Protein AF-A0A7J6QH62-F1 (afdb_monomer_lite)

InterPro domains:
  IPR007347 Sporulation stage V, protein S [PF04232] (90-146)
  IPR036882 Alba-like domain superfamily [G3DSA:3.30.110.20] (89-156)

Radius of gyration: 16.51 Å; chains: 1; bounding box: 36×40×52 Å

Organism: Perkinsus olseni (NCBI:txid32597)

Sequence (190 aa):
DTQECGHAMADFLREPGQMVVLQMIGPDACAKAVRAAAYLRQQYKIELDLYFTTAPEGVVAYDKGAAEEIWVGLEVAEGPPPFTALIDFEISSKTFPDKLAWAIASHLFRGESMRLTGIGPRSIIKMVTAVGIAAKWFDDNGRGVVLSRANSISVALPPGKMYEGRETDFSWATQISTRLVPTEQMKQIQ

Secondary structure (DSSP, 8-state):
-HHHHHHHHHTT-SSTT-EEEEEEESHHHHHHHHHHHHHHHHHH---EEEEEE-PPTTPPP---TTSPEEEEEEEE-SSS---SSEEEEEE-TT--HHHHHHHHHHHHHTT-EEEEEEESHHHHHHHHHHHHHHHHHHHHTT-EEEEEEEEEEEEEPPTT-EETTEE-SEEEEEEEEEEEEE-HHHHTT-

pLDDT: mean 81.14, std 10.97, range [46.78, 94.62]

Foldseek 3Di:
DLCVLLVVVCVQAPDAPGKDKDWDWALLSVLSVLSSLQVCCVPVVFWKKKWWDDDPPPDDRDPPPDTDTIMIMIGRDDDDDDAPAEAEEEFDPPDALQVLLVVCLVQQLVQHKYKYKYFDSSRSSSVRSSLNSNQVVCVVVLFFIKIKTKHKDKDADDAPDDDPNDGDRIGIIIMIMIHGDTDPVSVVVD

Structure (mmCIF, N/CA/C/O backbone):
data_AF-A0A7J6QH62-F1
#
_entry.id   AF-A0A7J6QH62-F1
#
loop_
_atom_site.group_PDB
_atom_site.id
_atom_site.type_symbol
_atom_site.label_atom_id
_atom_site.label_alt_id
_atom_site.label_comp_id
_atom_site.label_asym_id
_atom_site.label_entity_id
_atom_site.label_seq_id
_atom_site.pdbx_PDB_ins_code
_atom_site.Cartn_x
_atom_site.Cartn_y
_atom_site.Cartn_z
_atom_site.occupancy
_atom_site.B_iso_or_equiv
_atom_site.auth_seq_id
_atom_site.auth_comp_id
_atom_site.auth_asym_id
_atom_site.auth_atom_id
_atom_site.pdbx_PDB_model_num
ATOM 1 N N . ASP A 1 1 ? 11.045 -15.617 1.235 1.00 79.25 1 ASP A N 1
ATOM 2 C CA . ASP A 1 1 ? 10.753 -15.209 -0.163 1.00 79.25 1 ASP A CA 1
ATOM 3 C C . ASP A 1 1 ? 9.341 -14.581 -0.255 1.00 79.25 1 ASP A C 1
ATOM 5 O O . ASP A 1 1 ? 8.626 -14.638 0.735 1.00 79.25 1 ASP A O 1
ATOM 9 N N . THR A 1 2 ? 8.945 -13.910 -1.351 1.00 82.75 2 THR A N 1
ATOM 10 C CA . THR A 1 2 ? 7.600 -13.295 -1.507 1.00 82.75 2 THR A CA 1
ATOM 11 C C . THR A 1 2 ? 6.498 -14.352 -1.513 1.00 82.75 2 THR A C 1
ATOM 13 O O . THR A 1 2 ? 5.484 -14.166 -0.845 1.00 82.75 2 THR A O 1
ATOM 16 N N . GLN A 1 3 ? 6.692 -15.454 -2.246 1.00 86.25 3 GLN A N 1
ATOM 17 C CA . GLN A 1 3 ? 5.697 -16.529 -2.330 1.00 86.25 3 GLN A CA 1
ATOM 18 C C . GLN A 1 3 ? 5.566 -17.242 -0.990 1.00 86.25 3 GLN A C 1
ATOM 20 O O . GLN A 1 3 ? 4.465 -17.437 -0.496 1.00 86.25 3 GLN A O 1
ATOM 25 N N . GLU A 1 4 ? 6.701 -17.545 -0.363 1.00 86.06 4 GLU A N 1
ATOM 26 C CA . GLU A 1 4 ? 6.761 -18.112 0.985 1.00 86.06 4 GLU A CA 1
ATOM 27 C C . GLU A 1 4 ? 6.038 -17.232 2.019 1.00 86.06 4 GLU A C 1
ATOM 29 O O . GLU A 1 4 ? 5.239 -17.735 2.802 1.00 86.06 4 GLU A O 1
ATOM 34 N N . CYS A 1 5 ? 6.256 -15.911 1.981 1.00 84.69 5 CYS A N 1
ATOM 35 C CA . CYS A 1 5 ? 5.553 -14.962 2.845 1.00 84.69 5 CYS A CA 1
ATOM 36 C C . CYS A 1 5 ? 4.042 -14.958 2.567 1.00 84.69 5 CYS A C 1
ATOM 38 O O . CYS A 1 5 ? 3.254 -14.995 3.506 1.00 84.69 5 CYS A O 1
ATOM 40 N N . GLY A 1 6 ? 3.641 -14.981 1.291 1.00 85.75 6 GLY A N 1
ATOM 41 C CA . GLY A 1 6 ? 2.238 -15.095 0.893 1.00 85.75 6 GLY A CA 1
ATOM 42 C C . GLY A 1 6 ? 1.589 -16.376 1.416 1.00 85.75 6 GLY A C 1
ATOM 43 O O . GLY A 1 6 ? 0.554 -16.306 2.067 1.00 85.75 6 GLY A O 1
ATOM 44 N N . HIS A 1 7 ? 2.212 -17.537 1.205 1.00 88.31 7 HIS A N 1
ATOM 45 C CA . HIS A 1 7 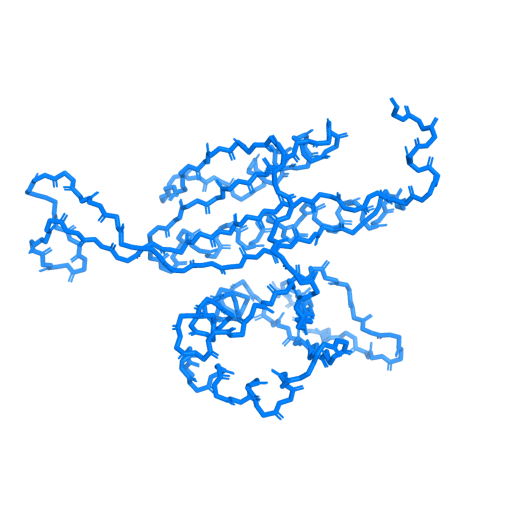? 1.703 -18.816 1.706 1.00 88.31 7 HIS A CA 1
ATOM 46 C C . HIS A 1 7 ? 1.547 -18.819 3.226 1.00 88.31 7 HIS A C 1
ATOM 48 O O . HIS A 1 7 ? 0.498 -19.220 3.719 1.00 88.31 7 HIS A O 1
ATOM 54 N N . ALA A 1 8 ? 2.542 -18.310 3.959 1.00 86.25 8 ALA A N 1
ATOM 55 C CA . ALA A 1 8 ? 2.465 -18.222 5.413 1.00 86.25 8 ALA A CA 1
ATOM 56 C C . ALA A 1 8 ? 1.287 -17.350 5.881 1.00 86.25 8 ALA A C 1
ATOM 58 O O . ALA A 1 8 ? 0.656 -17.662 6.882 1.00 86.25 8 ALA A O 1
ATOM 59 N N . MET A 1 9 ? 0.967 -16.276 5.155 1.00 87.00 9 MET A N 1
ATOM 60 C CA . MET A 1 9 ? -0.160 -15.393 5.473 1.00 87.00 9 MET A CA 1
ATOM 61 C C . MET A 1 9 ? -1.522 -15.996 5.100 1.00 87.00 9 MET A C 1
ATOM 63 O O . MET A 1 9 ? -2.500 -15.763 5.807 1.00 87.00 9 MET A O 1
ATOM 67 N N . ALA A 1 10 ? -1.599 -16.766 4.010 1.00 85.44 10 ALA A N 1
ATOM 68 C CA . ALA A 1 10 ? -2.849 -17.344 3.504 1.00 85.44 10 ALA A CA 1
ATOM 69 C C . ALA A 1 10 ? -3.550 -18.249 4.528 1.00 85.44 10 ALA A C 1
ATOM 71 O O . ALA A 1 10 ? -4.778 -18.328 4.553 1.00 85.44 10 ALA A O 1
ATOM 72 N N . ASP A 1 11 ? -2.783 -18.913 5.392 1.00 83.69 11 ASP A N 1
ATOM 73 C CA . ASP A 1 11 ? -3.342 -19.786 6.424 1.00 83.69 11 ASP A CA 1
ATOM 74 C C . ASP A 1 11 ? -4.122 -19.031 7.504 1.00 83.69 11 ASP A C 1
ATOM 76 O O . ASP A 1 11 ? -5.033 -19.607 8.099 1.00 83.69 11 ASP A O 1
ATOM 80 N N . PHE A 1 12 ? -3.828 -17.745 7.700 1.00 84.31 12 PHE A N 1
ATOM 81 C CA . PHE A 1 12 ? -4.454 -16.898 8.717 1.00 84.31 12 PHE A CA 1
ATOM 82 C C . PHE A 1 12 ? -5.492 -15.913 8.154 1.00 84.31 12 PHE A C 1
ATOM 84 O O . PHE A 1 12 ? -6.218 -15.311 8.936 1.00 84.31 12 PHE A O 1
ATOM 91 N N . LEU A 1 13 ? -5.556 -15.728 6.829 1.00 85.25 13 LEU A N 1
ATOM 92 C CA . LEU A 1 13 ? -6.378 -14.714 6.146 1.00 85.25 13 LEU A CA 1
ATOM 93 C C . LEU A 1 13 ? -7.400 -15.362 5.198 1.00 85.25 13 LEU A C 1
ATOM 95 O O . LEU A 1 13 ? -7.351 -15.175 3.982 1.00 85.25 13 LEU A O 1
ATOM 99 N N . ARG A 1 14 ? -8.306 -16.170 5.750 1.00 78.38 14 ARG A N 1
ATOM 100 C CA . ARG A 1 14 ? -9.328 -16.925 5.004 1.00 78.38 14 ARG A CA 1
ATOM 101 C C . ARG A 1 14 ? -10.703 -16.265 5.019 1.00 78.38 14 ARG A C 1
ATOM 103 O O . ARG A 1 14 ? -11.446 -16.407 4.052 1.00 78.38 14 ARG A O 1
ATOM 110 N N . GLU A 1 15 ? -11.037 -15.564 6.096 1.00 80.12 15 GLU A N 1
ATOM 111 C CA . GLU A 1 15 ? -12.363 -14.987 6.328 1.00 80.12 15 GLU A CA 1
ATOM 112 C C . GLU A 1 15 ? -12.280 -13.474 6.599 1.00 80.12 15 GLU A C 1
ATOM 114 O O . GLU A 1 15 ? -11.287 -13.011 7.167 1.00 80.12 15 GLU A O 1
ATOM 119 N N . PRO A 1 16 ? -13.306 -12.688 6.212 1.00 77.75 16 PRO A N 1
ATOM 120 C CA . PRO A 1 16 ? -13.417 -11.277 6.584 1.00 77.75 16 PRO A CA 1
ATOM 121 C C . PRO A 1 16 ? -13.264 -11.051 8.094 1.00 77.75 16 PRO A C 1
ATOM 123 O O . PRO A 1 16 ? -13.724 -11.862 8.898 1.00 77.75 16 PRO A O 1
ATOM 126 N N . GLY A 1 17 ? -12.596 -9.962 8.476 1.00 72.44 17 GLY A N 1
ATOM 127 C CA . GLY A 1 17 ? -12.280 -9.638 9.873 1.00 72.44 17 GLY A CA 1
ATOM 128 C C . GLY A 1 17 ? -11.078 -10.395 10.452 1.00 72.44 17 GLY A C 1
ATOM 129 O O . GLY A 1 17 ? -10.651 -10.105 11.571 1.00 72.44 17 GLY A O 1
ATOM 130 N N . GLN A 1 18 ? -10.491 -11.345 9.713 1.00 83.06 18 GLN A N 1
ATOM 131 C CA . GLN A 1 18 ? -9.198 -11.918 10.082 1.00 83.06 18 GLN A CA 1
ATOM 132 C C . GLN A 1 18 ? -8.061 -10.963 9.739 1.00 83.06 18 GLN A C 1
ATOM 134 O O . GLN A 1 18 ? -8.042 -10.330 8.680 1.00 83.06 18 GLN A O 1
ATOM 139 N N . MET A 1 19 ? -7.090 -10.915 10.647 1.00 84.00 19 MET A N 1
ATOM 140 C CA . MET A 1 19 ? -6.028 -9.932 10.645 1.00 84.00 19 MET A CA 1
ATOM 141 C C . MET A 1 19 ? -4.679 -10.580 10.955 1.00 84.00 19 MET A C 1
ATOM 143 O O . MET A 1 19 ? -4.539 -11.319 11.928 1.00 84.00 19 MET A O 1
ATOM 147 N N . VAL A 1 20 ? -3.665 -10.245 10.161 1.00 86.25 20 VAL A N 1
ATOM 148 C CA . VAL A 1 20 ? -2.263 -10.578 10.429 1.00 86.25 20 VAL A CA 1
ATOM 149 C C . VAL A 1 20 ? -1.492 -9.282 10.585 1.00 86.25 20 VAL A C 1
ATOM 151 O O . VAL A 1 20 ? -1.509 -8.443 9.689 1.00 86.25 20 VAL A O 1
ATOM 154 N N . VAL A 1 21 ? -0.774 -9.130 11.695 1.00 83.69 21 VAL A N 1
ATOM 155 C CA . VAL A 1 21 ? 0.126 -7.993 11.911 1.00 83.69 21 VAL A CA 1
ATOM 156 C C . VAL A 1 21 ? 1.567 -8.451 11.736 1.00 83.69 21 VAL A C 1
ATOM 158 O O . VAL A 1 21 ? 2.035 -9.350 12.432 1.00 83.69 21 VAL A O 1
ATOM 161 N N . LEU A 1 22 ? 2.271 -7.828 10.794 1.00 83.50 22 LEU A N 1
ATOM 162 C CA . LEU A 1 22 ? 3.669 -8.102 10.501 1.00 83.50 22 LEU A CA 1
ATOM 163 C C . LEU A 1 22 ? 4.549 -6.996 11.085 1.00 83.50 22 LEU A C 1
ATOM 165 O O . LEU A 1 22 ? 4.459 -5.834 10.681 1.00 83.50 22 LEU A O 1
ATOM 169 N N . GLN A 1 23 ? 5.443 -7.385 11.993 1.00 81.19 23 GLN A N 1
ATOM 170 C CA . GLN A 1 23 ? 6.580 -6.567 12.405 1.00 81.19 23 GLN A CA 1
ATOM 171 C C . GLN A 1 23 ? 7.628 -6.587 11.296 1.00 81.19 23 GLN A C 1
ATOM 173 O O . GLN A 1 23 ? 8.157 -7.651 10.960 1.00 81.19 23 GLN A O 1
ATOM 178 N N . MET A 1 24 ? 7.946 -5.433 10.715 1.00 78.62 24 MET A N 1
ATOM 179 C CA . MET A 1 24 ? 8.910 -5.363 9.624 1.00 78.62 24 MET A CA 1
ATOM 180 C C . MET A 1 24 ? 10.056 -4.426 9.959 1.00 78.62 24 MET A C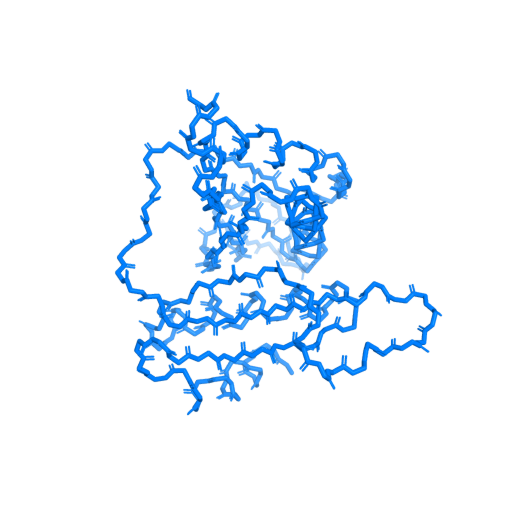 1
ATOM 182 O O . MET A 1 24 ? 9.882 -3.237 10.209 1.00 78.62 24 MET A O 1
ATOM 186 N N . ILE A 1 25 ? 11.260 -4.991 9.931 1.00 75.69 25 ILE A N 1
ATOM 187 C CA . ILE A 1 25 ? 12.495 -4.261 10.189 1.00 75.69 25 ILE A CA 1
ATOM 188 C C . ILE A 1 25 ? 13.043 -3.794 8.841 1.00 75.69 25 ILE A C 1
ATOM 190 O O . ILE A 1 25 ? 13.585 -4.583 8.061 1.00 75.69 25 ILE A O 1
ATOM 194 N N . GLY A 1 26 ? 12.880 -2.501 8.567 1.00 71.19 26 GLY A N 1
ATOM 195 C CA . GLY A 1 26 ? 13.353 -1.855 7.352 1.00 71.19 26 GLY A CA 1
ATOM 196 C C . GLY A 1 26 ? 12.443 -2.018 6.123 1.00 71.19 26 GLY A C 1
ATOM 197 O O . GLY A 1 26 ? 11.544 -2.866 6.057 1.00 71.19 26 GLY A O 1
ATOM 198 N N . PRO A 1 27 ? 12.685 -1.204 5.084 1.00 72.00 27 PRO A N 1
ATOM 199 C CA . PRO A 1 27 ? 11.751 -1.035 3.973 1.00 72.00 27 PRO A CA 1
ATOM 200 C C . PRO A 1 27 ? 11.718 -2.227 3.000 1.00 72.00 27 PRO A C 1
ATOM 202 O O . PRO A 1 27 ? 10.718 -2.441 2.314 1.00 72.00 27 PRO A O 1
ATOM 205 N N . ASP A 1 28 ? 12.764 -3.057 2.973 1.00 81.31 28 ASP A N 1
ATOM 206 C CA . ASP A 1 28 ? 12.812 -4.290 2.175 1.00 81.31 28 ASP A CA 1
ATOM 207 C C . ASP A 1 28 ? 11.789 -5.327 2.646 1.00 81.31 28 ASP A C 1
ATOM 209 O O . ASP A 1 28 ? 11.153 -5.995 1.825 1.00 81.31 28 ASP A O 1
ATOM 213 N N . ALA A 1 29 ? 11.630 -5.472 3.965 1.00 81.38 29 ALA A N 1
ATOM 214 C CA . ALA A 1 29 ? 10.628 -6.354 4.553 1.00 81.38 29 ALA A CA 1
ATOM 215 C C . ALA A 1 29 ? 9.219 -5.862 4.193 1.00 81.38 29 ALA A C 1
ATOM 217 O O . ALA A 1 29 ? 8.396 -6.638 3.708 1.00 81.38 29 ALA A O 1
ATOM 218 N N . CYS A 1 30 ? 9.000 -4.550 4.263 1.00 80.19 30 CYS A N 1
ATOM 219 C CA . CYS A 1 30 ? 7.741 -3.917 3.880 1.00 80.19 30 CYS A CA 1
ATOM 220 C C . CYS A 1 30 ? 7.401 -4.131 2.402 1.00 80.19 30 CYS A C 1
ATOM 222 O O . CYS A 1 30 ? 6.286 -4.521 2.053 1.00 80.19 30 CYS A O 1
ATOM 224 N N . ALA A 1 31 ? 8.388 -3.978 1.519 1.00 83.88 31 ALA A N 1
ATOM 225 C CA . ALA A 1 31 ? 8.235 -4.280 0.102 1.00 83.88 31 ALA A CA 1
ATOM 226 C C . ALA A 1 31 ? 7.923 -5.765 -0.168 1.00 83.88 31 ALA A C 1
ATOM 228 O O . ALA A 1 31 ? 7.312 -6.087 -1.189 1.00 83.88 31 ALA A O 1
ATOM 229 N N . LYS A 1 32 ? 8.354 -6.693 0.698 1.00 86.31 32 LYS A N 1
ATOM 230 C CA . LYS A 1 32 ? 7.983 -8.114 0.599 1.00 86.31 32 LYS A CA 1
ATOM 231 C C . LYS A 1 32 ? 6.534 -8.340 1.022 1.00 86.31 32 LYS A C 1
ATOM 233 O O . LYS A 1 32 ? 5.826 -8.990 0.264 1.00 86.31 32 LYS A O 1
ATOM 238 N N . ALA A 1 33 ? 6.076 -7.762 2.133 1.00 85.38 33 ALA A N 1
ATOM 239 C CA . ALA A 1 33 ? 4.682 -7.894 2.572 1.00 85.38 33 ALA A CA 1
ATOM 240 C C . ALA A 1 33 ? 3.690 -7.326 1.547 1.00 85.38 33 ALA A C 1
ATOM 242 O O . ALA A 1 33 ? 2.712 -7.981 1.199 1.00 85.38 33 ALA A O 1
ATOM 243 N N . VAL A 1 34 ? 3.984 -6.157 0.970 1.00 88.62 34 VAL A N 1
ATOM 244 C CA . VAL A 1 34 ? 3.150 -5.568 -0.093 1.00 88.62 34 VAL A CA 1
ATOM 245 C C . VAL A 1 34 ? 3.090 -6.467 -1.328 1.00 88.62 34 VAL A C 1
ATOM 247 O O . VAL A 1 34 ? 2.019 -6.682 -1.895 1.00 88.62 34 VAL A O 1
ATOM 250 N N . ARG A 1 35 ? 4.225 -7.038 -1.746 1.00 89.00 35 ARG A N 1
ATOM 251 C CA . ARG A 1 35 ? 4.245 -7.988 -2.867 1.00 89.00 35 ARG A CA 1
ATOM 252 C C . ARG A 1 35 ? 3.542 -9.302 -2.531 1.00 89.00 35 ARG A C 1
ATOM 254 O O . ARG A 1 35 ? 2.891 -9.857 -3.409 1.00 89.00 35 ARG A O 1
ATOM 261 N N . ALA A 1 36 ? 3.639 -9.779 -1.292 1.00 90.06 36 ALA A N 1
ATOM 262 C CA . ALA A 1 36 ? 2.927 -10.962 -0.822 1.00 90.06 36 ALA A CA 1
ATOM 263 C C . ALA A 1 36 ? 1.409 -10.730 -0.849 1.00 90.06 36 ALA A C 1
ATOM 265 O O . ALA A 1 36 ? 0.679 -11.570 -1.364 1.00 90.06 36 ALA A O 1
ATOM 266 N N . ALA A 1 37 ? 0.937 -9.555 -0.423 1.00 89.69 37 ALA A N 1
ATOM 267 C CA . ALA A 1 37 ? -0.470 -9.180 -0.534 1.00 89.69 37 ALA A CA 1
ATOM 268 C C . ALA A 1 37 ? -0.946 -9.134 -1.998 1.00 89.69 37 ALA A C 1
ATOM 270 O O . ALA A 1 37 ? -1.990 -9.691 -2.335 1.00 89.69 37 ALA A O 1
ATOM 271 N N . ALA A 1 38 ? -0.148 -8.546 -2.897 1.00 89.06 38 ALA A N 1
ATOM 272 C CA . ALA A 1 38 ? -0.449 -8.548 -4.330 1.00 89.06 38 ALA A CA 1
ATOM 273 C C . ALA A 1 38 ? -0.482 -9.972 -4.922 1.00 89.06 38 ALA A C 1
ATOM 275 O O . ALA A 1 38 ? -1.339 -10.284 -5.749 1.00 89.06 38 ALA A O 1
ATOM 276 N N . TYR A 1 39 ? 0.430 -10.843 -4.487 1.00 90.50 39 TYR A N 1
ATOM 277 C CA . TYR A 1 39 ? 0.469 -12.252 -4.873 1.00 90.50 39 TYR A CA 1
ATOM 278 C C . TYR A 1 39 ? -0.783 -13.007 -4.405 1.00 90.50 39 TYR A C 1
ATOM 280 O O . TYR A 1 39 ? -1.411 -13.696 -5.211 1.00 90.50 39 TYR A O 1
ATOM 288 N N . LEU A 1 40 ? -1.192 -12.827 -3.144 1.00 89.19 40 LEU A N 1
ATOM 289 C CA . LEU A 1 40 ? -2.395 -13.446 -2.580 1.00 89.19 40 LEU A CA 1
ATOM 290 C C . LEU A 1 40 ? -3.655 -13.055 -3.344 1.00 89.19 40 LEU A C 1
ATOM 292 O O . LEU A 1 40 ? -4.464 -13.913 -3.701 1.00 89.19 40 LEU A O 1
ATOM 296 N N . ARG A 1 41 ? -3.769 -11.778 -3.697 1.00 87.44 41 ARG A N 1
ATOM 297 C CA . ARG A 1 41 ? -4.855 -11.287 -4.539 1.00 87.44 41 ARG A CA 1
ATOM 298 C C . ARG A 1 41 ? -4.884 -11.963 -5.905 1.00 87.44 41 ARG A C 1
ATOM 300 O O . ARG A 1 41 ? -5.938 -12.395 -6.370 1.00 87.44 41 ARG A O 1
ATOM 307 N N . GLN A 1 42 ? -3.738 -12.062 -6.573 1.00 86.19 42 GLN A N 1
ATOM 308 C CA . GLN A 1 42 ? -3.679 -12.636 -7.915 1.00 86.19 42 GLN A CA 1
ATOM 309 C C . GLN A 1 42 ? -3.979 -14.138 -7.929 1.00 86.19 42 GLN A C 1
ATOM 311 O O . GLN A 1 42 ? -4.788 -14.575 -8.755 1.00 86.19 42 GLN A O 1
ATOM 316 N N . GLN A 1 43 ? -3.343 -14.897 -7.032 1.00 88.38 43 GLN A N 1
ATOM 317 C CA . GLN A 1 43 ? -3.387 -16.361 -7.023 1.00 88.38 43 GLN A CA 1
ATOM 318 C C . GLN A 1 43 ? -4.602 -16.919 -6.286 1.00 88.38 43 GLN A C 1
ATOM 320 O O . GLN A 1 43 ? -5.271 -17.811 -6.798 1.00 88.38 43 GLN A O 1
ATOM 325 N N . TYR A 1 44 ? -4.917 -16.365 -5.115 1.00 84.94 44 TYR A N 1
ATOM 326 C CA . TYR A 1 44 ? -5.948 -16.893 -4.218 1.00 84.94 44 TYR A CA 1
ATOM 327 C C . TYR A 1 44 ? -7.232 -16.061 -4.209 1.00 84.94 44 TYR A C 1
ATOM 329 O O . TYR A 1 44 ? -8.196 -16.447 -3.560 1.00 84.94 44 TYR A O 1
ATOM 337 N N . LYS A 1 45 ? -7.269 -14.934 -4.937 1.00 85.88 45 LYS A N 1
ATOM 338 C CA . LYS A 1 45 ? -8.416 -14.003 -4.976 1.00 85.88 45 LYS A CA 1
ATOM 339 C C . LYS A 1 45 ? -8.783 -13.428 -3.603 1.00 85.88 45 LYS A C 1
ATOM 341 O O . LYS A 1 45 ? -9.911 -12.992 -3.402 1.00 85.88 45 LYS A O 1
ATOM 346 N N . ILE A 1 46 ? -7.812 -13.385 -2.692 1.00 86.62 46 ILE A N 1
ATOM 347 C CA . ILE A 1 46 ? -7.956 -12.770 -1.373 1.00 86.62 46 ILE A CA 1
ATOM 348 C C . ILE A 1 46 ? -7.658 -11.276 -1.518 1.00 86.62 46 ILE A C 1
ATOM 350 O O . ILE A 1 46 ? -6.537 -10.883 -1.844 1.00 86.62 46 ILE A O 1
ATOM 354 N N . GLU A 1 47 ? -8.666 -10.436 -1.310 1.00 85.50 47 GLU A N 1
ATOM 355 C CA . GLU A 1 47 ? -8.499 -8.982 -1.261 1.00 85.50 47 GLU A CA 1
ATOM 356 C C . GLU A 1 47 ? -8.053 -8.585 0.150 1.00 85.50 47 GLU A C 1
ATOM 358 O O . GLU A 1 47 ? -8.709 -8.943 1.125 1.00 85.50 47 GLU A O 1
ATOM 363 N N . LEU A 1 48 ? -6.938 -7.858 0.257 1.00 88.25 48 LEU A N 1
ATOM 364 C CA . LEU A 1 48 ? -6.372 -7.437 1.539 1.00 88.25 48 LEU A CA 1
ATOM 365 C C . LEU A 1 48 ? -6.316 -5.914 1.634 1.00 88.25 48 LEU A C 1
ATOM 367 O O . LEU A 1 48 ? -5.785 -5.257 0.732 1.00 88.25 48 LEU A O 1
ATOM 371 N N . ASP A 1 49 ? -6.819 -5.381 2.743 1.00 88.75 49 ASP A N 1
ATOM 372 C CA . ASP A 1 49 ? -6.562 -4.021 3.194 1.00 88.75 49 ASP A CA 1
ATOM 373 C C . ASP A 1 49 ? -5.290 -4.013 4.052 1.00 88.75 49 ASP A C 1
ATOM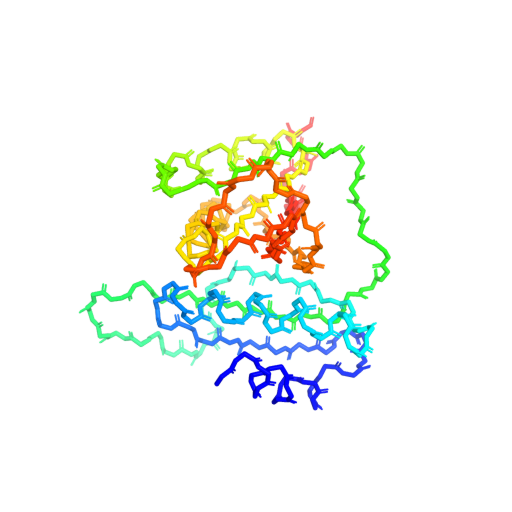 375 O O . ASP A 1 49 ? -5.149 -4.763 5.014 1.00 88.75 49 ASP A O 1
ATOM 379 N N . LEU A 1 50 ? -4.329 -3.179 3.658 1.00 89.00 50 LEU A N 1
ATOM 380 C CA . LEU A 1 50 ? -3.064 -2.969 4.345 1.00 89.00 50 LEU A CA 1
ATOM 381 C C . LEU A 1 50 ? -3.124 -1.644 5.099 1.00 89.00 50 LEU A C 1
ATOM 383 O O . LEU A 1 50 ? -3.356 -0.597 4.490 1.00 89.00 50 LEU A O 1
ATOM 387 N N . TYR A 1 51 ? -2.838 -1.670 6.393 1.00 86.00 51 TYR A N 1
ATOM 388 C CA . TYR A 1 51 ? -2.692 -0.473 7.215 1.00 86.00 51 TYR A CA 1
ATOM 389 C C . TYR A 1 51 ? -1.273 -0.419 7.760 1.00 86.00 51 TYR A C 1
ATOM 391 O O . TYR A 1 51 ? -0.768 -1.351 8.389 1.00 86.00 51 TYR A O 1
ATOM 399 N N . PHE A 1 52 ? -0.618 0.698 7.471 1.00 77.75 52 PHE A N 1
ATOM 400 C CA . PHE A 1 52 ? 0.667 1.037 8.055 1.00 77.75 52 PHE A CA 1
ATOM 401 C C . PHE A 1 52 ? 0.385 1.567 9.454 1.00 77.75 52 PHE A C 1
ATOM 403 O O . PHE A 1 52 ? -0.276 2.591 9.606 1.00 77.75 52 PHE A O 1
ATOM 410 N N . THR A 1 53 ? 0.823 0.814 10.452 1.00 66.00 53 THR A N 1
ATOM 411 C CA . THR A 1 53 ? 0.486 1.009 11.861 1.00 66.00 53 THR A CA 1
ATOM 412 C C . THR A 1 53 ? 1.752 1.131 12.702 1.00 66.00 53 THR A C 1
ATOM 414 O O . THR A 1 53 ? 2.877 0.992 12.214 1.00 66.00 53 THR A O 1
ATOM 417 N N . THR A 1 54 ? 1.559 1.415 13.982 1.00 65.81 54 THR A N 1
ATOM 418 C CA . THR A 1 54 ? 2.556 1.263 15.038 1.00 65.81 54 THR A CA 1
ATOM 419 C C . THR A 1 54 ? 2.480 -0.140 15.655 1.00 65.81 54 THR A C 1
ATOM 421 O O . THR A 1 54 ? 1.645 -0.963 15.261 1.00 65.81 54 THR A O 1
ATOM 424 N N . ALA A 1 55 ? 3.390 -0.433 16.589 1.00 67.62 55 ALA A N 1
ATOM 425 C CA . ALA A 1 55 ? 3.402 -1.699 17.316 1.00 67.62 55 ALA A CA 1
ATOM 426 C C . ALA A 1 55 ? 2.071 -1.923 18.062 1.00 67.62 55 ALA A C 1
ATOM 428 O O . ALA A 1 55 ? 1.560 -0.975 18.664 1.00 67.62 55 ALA A O 1
ATOM 429 N N . PRO A 1 56 ? 1.521 -3.153 18.071 1.00 67.75 56 PRO A N 1
ATOM 430 C CA . PRO A 1 56 ? 0.364 -3.478 18.896 1.00 67.75 56 PRO A CA 1
ATOM 431 C C . PRO A 1 56 ? 0.614 -3.196 20.381 1.00 67.75 56 PRO A C 1
ATOM 433 O O . PRO A 1 56 ? 1.744 -3.279 20.869 1.00 67.75 56 PRO A O 1
ATOM 436 N N . GLU A 1 57 ? -0.459 -2.916 21.119 1.00 67.31 57 GLU A N 1
ATOM 437 C CA . GLU A 1 57 ? -0.375 -2.659 22.554 1.00 67.31 57 GLU A CA 1
ATOM 438 C C . GLU A 1 57 ? 0.254 -3.854 23.295 1.00 67.31 57 GLU A C 1
ATOM 440 O O . GLU A 1 57 ? -0.080 -5.015 23.052 1.00 67.31 57 GLU A O 1
ATOM 445 N N . GLY A 1 58 ? 1.212 -3.573 24.181 1.00 66.44 58 GLY A N 1
ATOM 446 C CA . GLY A 1 58 ? 1.951 -4.600 24.923 1.00 66.44 58 GLY A CA 1
ATOM 447 C C . GLY A 1 58 ? 3.093 -5.273 24.150 1.00 66.44 58 GLY A C 1
ATOM 448 O O . GLY A 1 58 ? 3.802 -6.095 24.732 1.00 66.44 58 GLY A O 1
ATOM 449 N N . VAL A 1 59 ? 3.324 -4.916 22.882 1.00 68.25 59 VAL A N 1
ATOM 450 C CA . VAL A 1 59 ? 4.470 -5.401 22.105 1.00 68.25 59 VAL A CA 1
ATOM 451 C C . VAL A 1 59 ? 5.620 -4.401 22.198 1.00 68.25 59 VAL A C 1
ATOM 453 O O . VAL A 1 59 ? 5.486 -3.230 21.851 1.00 68.25 59 VAL A O 1
ATOM 456 N N . VAL A 1 60 ? 6.776 -4.865 22.679 1.00 60.44 60 VAL A N 1
ATOM 457 C CA . VAL A 1 60 ? 7.985 -4.039 22.762 1.00 60.44 60 VAL A CA 1
ATOM 458 C C . VAL A 1 60 ? 8.591 -3.916 21.365 1.00 60.44 60 VAL A C 1
ATOM 460 O O . VAL A 1 60 ? 9.013 -4.914 20.779 1.00 60.44 60 VAL A O 1
ATOM 463 N N . ALA A 1 61 ? 8.620 -2.685 20.852 1.00 60.66 61 ALA A N 1
ATOM 464 C CA . ALA A 1 61 ? 9.321 -2.308 19.629 1.00 60.66 61 ALA A CA 1
ATOM 465 C C . ALA A 1 61 ? 10.765 -2.836 19.642 1.00 60.66 61 ALA A C 1
ATOM 467 O O . ALA A 1 61 ? 11.441 -2.819 20.678 1.00 60.66 61 ALA A O 1
ATOM 468 N N . TYR A 1 62 ? 11.246 -3.328 18.502 1.00 59.72 62 TYR A N 1
ATOM 469 C CA . TYR A 1 62 ? 12.596 -3.876 18.418 1.00 59.72 62 TYR A CA 1
ATOM 470 C C . TYR A 1 62 ? 13.622 -2.738 18.377 1.00 59.72 62 TYR A C 1
ATOM 472 O O . TYR A 1 62 ? 13.996 -2.249 17.313 1.00 59.72 62 TYR A O 1
ATOM 480 N N . ASP A 1 63 ? 14.108 -2.329 19.548 1.00 54.34 63 ASP A N 1
ATOM 481 C CA . ASP A 1 63 ? 15.099 -1.260 19.684 1.00 54.34 63 ASP A CA 1
ATOM 482 C C . ASP A 1 63 ? 16.516 -1.761 19.348 1.00 54.34 63 ASP A C 1
ATOM 484 O O . ASP A 1 63 ? 17.360 -2.024 20.207 1.00 54.34 63 ASP A O 1
ATOM 488 N N . LYS A 1 64 ? 16.782 -1.961 18.054 1.00 49.94 64 LYS A N 1
ATOM 489 C CA . LYS A 1 64 ? 18.151 -2.037 17.530 1.00 49.94 64 LYS A CA 1
ATOM 490 C C . LYS A 1 64 ? 18.367 -0.896 16.555 1.00 49.94 64 LYS A C 1
ATOM 492 O O . LYS A 1 64 ? 18.209 -1.060 15.346 1.00 49.94 64 LYS A O 1
ATOM 497 N N . GLY A 1 65 ? 18.725 0.254 17.127 1.00 48.12 65 GLY A N 1
ATOM 498 C CA . GLY A 1 65 ? 19.024 1.506 16.441 1.00 48.12 65 GLY A CA 1
ATOM 499 C C . GLY A 1 65 ? 19.669 1.332 15.066 1.00 48.12 65 GLY A C 1
ATOM 500 O O . GLY A 1 65 ? 20.808 0.885 14.968 1.00 48.12 65 GLY A O 1
ATOM 501 N N . ALA A 1 66 ? 18.894 1.671 14.029 1.00 46.78 66 ALA A N 1
ATOM 502 C CA . ALA A 1 66 ? 19.286 2.161 12.697 1.00 46.78 66 ALA A CA 1
ATOM 503 C C . ALA A 1 66 ? 18.213 1.854 11.636 1.00 46.78 66 ALA A C 1
ATOM 505 O O . ALA A 1 66 ? 18.147 2.557 10.630 1.00 46.78 66 ALA A O 1
ATOM 506 N N . ALA A 1 67 ? 17.387 0.819 11.826 1.00 52.75 67 ALA A N 1
ATOM 507 C CA . ALA A 1 67 ? 16.338 0.457 10.875 1.00 52.75 67 ALA A CA 1
ATOM 508 C C . ALA A 1 67 ? 14.976 0.963 11.360 1.00 52.75 67 ALA A C 1
ATOM 510 O O . ALA A 1 67 ? 14.568 0.643 12.472 1.00 52.75 67 ALA A O 1
ATOM 511 N N . GLU A 1 68 ? 14.277 1.732 10.522 1.00 62.34 68 GLU A N 1
ATOM 512 C CA . GLU A 1 68 ? 12.881 2.091 10.776 1.00 62.34 68 GLU A CA 1
ATOM 513 C C . GLU A 1 68 ? 12.050 0.812 10.902 1.00 62.34 68 GLU A C 1
ATOM 515 O O . GLU A 1 68 ? 11.990 -0.016 9.985 1.00 62.34 68 GLU A O 1
ATOM 520 N N . GLU A 1 69 ? 11.450 0.638 12.073 1.00 69.88 69 GLU A N 1
ATOM 521 C CA . GLU A 1 69 ? 10.481 -0.408 12.327 1.00 69.88 69 GLU A CA 1
ATOM 522 C C . GLU A 1 69 ? 9.129 0.057 11.793 1.00 69.88 69 GLU A C 1
ATOM 524 O O . GLU A 1 69 ? 8.589 1.079 12.216 1.00 69.88 69 GLU A O 1
ATOM 529 N N . ILE A 1 70 ? 8.599 -0.686 10.829 1.00 71.94 70 ILE A N 1
ATOM 530 C CA . ILE A 1 70 ? 7.304 -0.414 10.222 1.00 71.94 70 ILE A CA 1
ATOM 531 C C . ILE A 1 70 ? 6.424 -1.613 10.526 1.00 71.94 70 ILE A C 1
ATOM 533 O O . ILE A 1 70 ? 6.774 -2.754 10.221 1.00 71.94 70 ILE A O 1
ATOM 537 N N . TRP A 1 71 ? 5.259 -1.357 11.102 1.00 77.62 71 TRP A N 1
ATOM 538 C CA . TRP A 1 71 ? 4.259 -2.388 11.302 1.00 77.62 71 TRP A CA 1
ATOM 539 C C . TRP A 1 71 ? 3.246 -2.287 10.177 1.00 77.62 71 TRP A C 1
ATOM 541 O O . TRP A 1 71 ? 2.745 -1.206 9.865 1.00 77.62 71 TRP A O 1
ATOM 551 N N . VAL A 1 72 ? 2.962 -3.412 9.532 1.00 82.88 72 VAL A N 1
ATOM 552 C CA . VAL A 1 72 ? 1.871 -3.483 8.563 1.00 82.88 72 VAL A CA 1
ATOM 553 C C . VAL A 1 72 ? 0.939 -4.557 9.024 1.00 82.88 72 VAL A C 1
ATOM 555 O O . VAL A 1 72 ? 1.324 -5.719 9.147 1.00 82.88 72 VAL A O 1
ATOM 558 N N . GLY A 1 73 ? -0.291 -4.155 9.266 1.00 85.75 73 GLY A N 1
ATOM 559 C CA . GLY A 1 73 ? -1.336 -5.123 9.413 1.00 85.75 73 GLY A CA 1
ATOM 560 C C . GLY A 1 73 ? -2.092 -5.311 8.105 1.00 85.75 73 GLY A C 1
ATOM 561 O O . GLY A 1 73 ? -2.159 -4.418 7.255 1.00 85.75 73 GLY A O 1
ATOM 562 N N . LEU A 1 74 ? -2.560 -6.536 7.922 1.00 87.94 74 LEU A N 1
ATOM 563 C CA . LEU A 1 74 ? -3.258 -7.004 6.746 1.00 87.94 74 LEU A CA 1
ATOM 564 C C . LEU A 1 74 ? -4.561 -7.636 7.191 1.00 87.94 74 LEU A C 1
ATOM 566 O O . LEU A 1 74 ? -4.552 -8.577 7.983 1.00 87.94 74 LEU A O 1
ATOM 570 N N . GLU A 1 75 ? -5.654 -7.135 6.647 1.00 88.94 75 GLU A N 1
ATOM 571 C CA . GLU A 1 75 ? -7.000 -7.596 6.948 1.00 88.94 75 GLU A CA 1
ATOM 572 C C . GLU A 1 75 ? -7.700 -8.014 5.659 1.00 88.94 75 GLU A C 1
ATOM 574 O O . GLU A 1 75 ? -7.512 -7.390 4.611 1.00 88.94 75 GLU A O 1
ATOM 579 N N . VAL A 1 76 ? -8.495 -9.082 5.717 1.00 84.81 76 VAL A N 1
ATOM 580 C CA . VAL A 1 76 ? -9.336 -9.482 4.583 1.00 84.81 76 VAL A CA 1
ATOM 581 C C . VAL A 1 76 ? -10.388 -8.403 4.341 1.00 84.81 76 VAL A C 1
ATOM 583 O O . VAL A 1 76 ? -11.233 -8.137 5.191 1.00 84.81 76 VAL A O 1
ATOM 586 N N . ALA A 1 77 ? -10.328 -7.783 3.165 1.00 81.31 77 ALA A N 1
ATOM 587 C CA . ALA A 1 77 ? -11.143 -6.633 2.821 1.00 81.31 77 ALA A CA 1
ATOM 588 C C . ALA A 1 77 ? -12.629 -6.994 2.673 1.00 81.31 77 ALA A C 1
ATOM 590 O O . ALA A 1 77 ? -12.998 -7.889 1.905 1.00 81.31 77 ALA A O 1
ATOM 591 N N . GLU A 1 78 ? -13.500 -6.207 3.301 1.00 72.94 78 GLU A N 1
ATOM 592 C CA . GLU A 1 78 ? -14.942 -6.266 3.068 1.00 72.94 78 GLU A CA 1
ATOM 593 C C . GLU A 1 78 ? -15.307 -5.477 1.800 1.00 72.94 78 GLU A C 1
ATOM 595 O O . GLU A 1 78 ? -15.601 -4.282 1.817 1.00 72.94 78 GLU A O 1
ATOM 600 N N . GLY A 1 79 ? -15.264 -6.156 0.653 1.00 67.25 79 GLY A N 1
ATOM 601 C CA . GLY A 1 79 ? -15.806 -5.641 -0.604 1.00 67.25 79 GLY A CA 1
ATOM 602 C C . GLY A 1 79 ? -14.826 -4.879 -1.513 1.00 67.25 79 GLY A C 1
ATOM 603 O O . GLY A 1 79 ? -13.619 -4.765 -1.249 1.00 67.25 79 GLY A O 1
ATOM 604 N N . PRO A 1 80 ? -15.328 -4.403 -2.670 1.00 61.72 80 PRO A N 1
ATOM 605 C CA . PRO A 1 80 ? -14.496 -3.816 -3.710 1.00 61.72 80 PRO A CA 1
ATOM 606 C C . PRO A 1 80 ? -13.860 -2.499 -3.244 1.00 61.72 80 PRO A C 1
ATOM 608 O O . PRO A 1 80 ? -14.429 -1.799 -2.406 1.00 61.72 80 PRO A O 1
ATOM 611 N N . PRO A 1 81 ? -12.683 -2.136 -3.780 1.00 60.09 81 PRO A N 1
ATOM 612 C CA . PRO A 1 81 ? -11.992 -0.932 -3.346 1.00 60.09 81 PRO A CA 1
ATOM 613 C C . PRO A 1 81 ? -12.818 0.320 -3.669 1.00 60.09 81 PRO A C 1
ATOM 615 O O . PRO A 1 81 ? -13.130 0.544 -4.843 1.00 60.09 81 PRO A O 1
ATOM 618 N N . PRO A 1 82 ? -13.144 1.166 -2.678 1.00 53.94 82 PRO A N 1
ATOM 619 C CA . PRO A 1 82 ? -13.887 2.390 -2.918 1.00 53.94 82 PRO A CA 1
ATOM 620 C C . PRO A 1 82 ? -12.907 3.493 -3.333 1.00 53.94 82 PRO A C 1
ATOM 622 O O . PRO A 1 82 ? -12.386 4.217 -2.489 1.00 53.94 82 PRO A O 1
ATOM 625 N N . PHE A 1 83 ? -12.621 3.620 -4.630 1.00 61.41 83 PHE A N 1
ATOM 626 C CA . PHE A 1 83 ? -11.861 4.760 -5.155 1.00 61.41 83 PHE A CA 1
ATOM 627 C C . PHE A 1 83 ? -12.784 5.636 -6.008 1.00 61.41 83 PHE A C 1
ATOM 629 O O . PHE A 1 83 ? -13.058 5.316 -7.161 1.00 61.41 83 PHE A O 1
ATOM 636 N N . THR A 1 84 ? -13.290 6.726 -5.429 1.00 53.09 84 THR A N 1
ATOM 637 C CA . THR A 1 84 ? -14.174 7.702 -6.098 1.00 53.09 84 THR A CA 1
ATOM 638 C C . THR A 1 84 ? -13.403 8.751 -6.904 1.00 53.09 84 THR A C 1
ATOM 640 O O . THR A 1 84 ? -13.892 9.200 -7.935 1.00 53.09 84 THR A O 1
ATOM 643 N N . ALA A 1 85 ? -12.186 9.103 -6.479 1.00 63.62 85 ALA A N 1
ATOM 644 C CA . ALA A 1 85 ? -11.250 9.953 -7.214 1.00 63.62 85 ALA A CA 1
ATOM 645 C C . ALA A 1 85 ? -9.832 9.406 -7.024 1.00 63.62 85 ALA A C 1
ATOM 647 O O . ALA A 1 85 ? -9.381 9.258 -5.887 1.00 63.62 85 ALA A O 1
ATOM 648 N N . LEU A 1 86 ? -9.155 9.066 -8.122 1.00 79.44 86 LEU A N 1
ATOM 649 C CA . LEU A 1 86 ? -7.868 8.379 -8.092 1.00 79.44 86 LEU A CA 1
ATOM 650 C C . LEU A 1 86 ? -6.804 9.172 -8.849 1.00 79.44 86 LEU A C 1
ATOM 652 O O . LEU A 1 86 ? -6.938 9.402 -10.048 1.00 79.44 86 LEU A O 1
ATOM 656 N N . ILE A 1 87 ? -5.741 9.556 -8.146 1.00 87.69 87 ILE 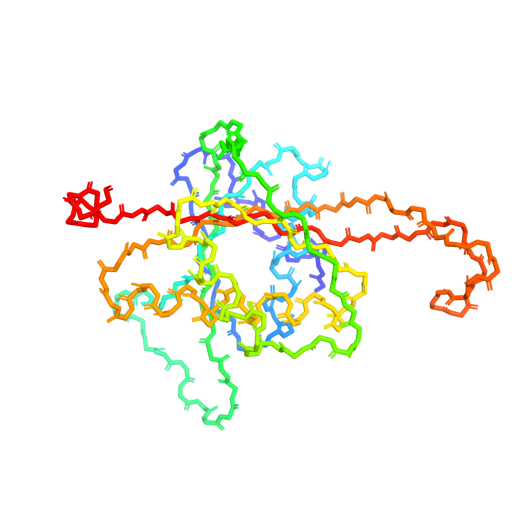A N 1
ATOM 657 C CA . ILE A 1 87 ? -4.560 10.197 -8.724 1.00 87.69 87 ILE A CA 1
ATOM 658 C C . ILE A 1 87 ? -3.489 9.136 -8.974 1.00 87.69 87 ILE A C 1
ATOM 660 O O . ILE A 1 87 ? -2.986 8.519 -8.034 1.00 87.69 87 ILE A O 1
ATOM 664 N N . ASP A 1 88 ? -3.131 8.937 -10.240 1.00 89.50 88 ASP A N 1
ATOM 665 C CA . ASP A 1 88 ? -2.086 8.006 -10.661 1.00 89.50 88 ASP A CA 1
ATOM 666 C C . ASP A 1 88 ? -0.692 8.645 -10.590 1.00 89.50 88 ASP A C 1
ATOM 668 O O . ASP A 1 88 ? -0.471 9.752 -11.083 1.00 89.50 88 ASP A O 1
ATOM 672 N N . PHE A 1 89 ? 0.270 7.934 -9.997 1.00 91.12 89 PHE A N 1
ATOM 673 C CA . PHE A 1 89 ? 1.653 8.384 -9.869 1.00 91.12 89 PHE A CA 1
ATOM 674 C C . PHE A 1 89 ? 2.648 7.260 -10.176 1.00 91.12 89 PHE A C 1
ATOM 676 O O . PHE A 1 89 ? 2.669 6.219 -9.516 1.00 91.12 89 PHE A O 1
ATOM 683 N N . GLU A 1 90 ? 3.526 7.481 -11.154 1.00 89.56 90 GLU A N 1
ATOM 684 C CA . GLU A 1 90 ? 4.577 6.526 -11.514 1.00 89.56 90 GLU A CA 1
ATOM 685 C C . GLU A 1 90 ? 5.874 6.789 -10.743 1.00 89.56 90 GLU A C 1
ATOM 687 O O . GLU A 1 90 ? 6.394 7.908 -10.688 1.00 89.56 90 GLU A O 1
ATOM 692 N N . ILE A 1 91 ? 6.429 5.736 -10.142 1.00 89.50 91 ILE A N 1
ATOM 693 C CA . ILE A 1 91 ? 7.598 5.820 -9.272 1.00 89.50 91 ILE A CA 1
ATOM 694 C C . ILE A 1 91 ? 8.841 5.319 -9.991 1.00 89.50 91 ILE A C 1
ATOM 696 O O . ILE A 1 91 ? 8.996 4.136 -10.312 1.00 89.50 91 ILE A O 1
ATOM 700 N N . SER A 1 92 ? 9.787 6.238 -10.162 1.00 83.06 92 SER A N 1
ATOM 701 C CA . SER A 1 92 ? 11.073 5.969 -10.790 1.00 83.06 92 SER A CA 1
ATOM 702 C C . SER A 1 92 ? 12.204 5.817 -9.770 1.00 83.06 92 SER A C 1
ATOM 704 O O . SER A 1 92 ? 12.108 6.158 -8.584 1.00 83.06 92 SER A O 1
ATOM 706 N N . SER A 1 93 ? 13.366 5.401 -10.268 1.00 73.19 93 SER A N 1
ATOM 707 C CA . SER A 1 93 ? 14.612 5.378 -9.499 1.00 73.19 93 SER A CA 1
ATOM 708 C C . SER A 1 93 ? 15.065 6.759 -9.004 1.00 73.19 93 SER A C 1
ATOM 710 O O . SER A 1 93 ? 15.886 6.810 -8.090 1.00 73.19 93 SER A O 1
ATOM 712 N N . LYS A 1 94 ? 14.508 7.865 -9.518 1.00 81.44 94 LYS A N 1
ATOM 713 C CA . LYS A 1 94 ? 14.825 9.243 -9.096 1.00 81.44 94 LYS A CA 1
ATOM 714 C C . LYS A 1 94 ? 13.847 9.823 -8.072 1.00 81.44 94 LYS A C 1
ATOM 716 O O . LYS A 1 94 ? 14.118 10.880 -7.515 1.00 81.44 94 LYS A O 1
ATOM 721 N N . THR A 1 95 ? 12.726 9.154 -7.807 1.00 88.06 95 THR A N 1
ATOM 722 C CA . THR A 1 95 ? 11.747 9.630 -6.821 1.00 88.06 95 THR A CA 1
ATOM 723 C C . THR A 1 95 ? 12.348 9.603 -5.412 1.00 88.06 95 THR A C 1
ATOM 725 O O . THR A 1 95 ? 12.976 8.612 -5.034 1.00 88.06 95 THR A O 1
ATOM 728 N N . PHE A 1 96 ? 12.171 10.672 -4.635 1.00 89.38 96 PHE A N 1
ATOM 729 C CA . PHE A 1 96 ? 12.610 10.747 -3.238 1.00 89.38 96 PHE A CA 1
ATOM 730 C C . PHE A 1 96 ? 11.443 10.380 -2.308 1.00 89.38 96 PHE A C 1
ATOM 732 O O . PHE A 1 96 ? 10.391 11.011 -2.443 1.00 89.38 96 PHE A O 1
ATOM 739 N N . PRO A 1 97 ? 11.602 9.402 -1.394 1.00 88.62 97 PRO A N 1
ATOM 740 C CA . PRO A 1 97 ? 10.528 8.957 -0.503 1.00 88.62 97 PRO A CA 1
ATOM 741 C C . PRO A 1 97 ? 9.862 10.087 0.282 1.00 88.62 97 PRO A C 1
ATOM 743 O O . PRO A 1 97 ? 8.647 10.194 0.233 1.00 88.62 97 PRO A O 1
ATOM 746 N N . ASP A 1 98 ? 10.628 10.988 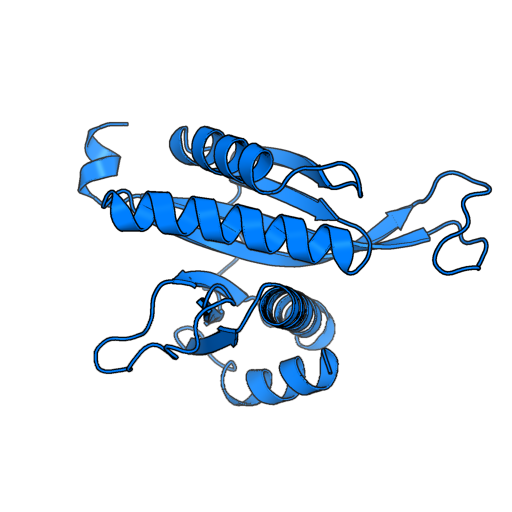0.897 1.00 89.50 98 ASP A N 1
ATOM 747 C CA . ASP A 1 98 ? 10.063 12.051 1.746 1.00 89.50 98 ASP A CA 1
ATOM 748 C C . ASP A 1 98 ? 9.171 13.018 0.961 1.00 89.50 98 ASP A C 1
ATOM 750 O O . ASP A 1 98 ? 8.092 13.407 1.401 1.00 89.50 98 ASP A O 1
ATOM 754 N N . LYS A 1 99 ? 9.596 13.387 -0.255 1.00 92.94 99 LYS A N 1
ATOM 755 C CA . LYS A 1 99 ? 8.798 14.251 -1.139 1.00 92.94 99 LYS A CA 1
ATOM 756 C C . LYS A 1 99 ? 7.523 13.546 -1.592 1.00 92.94 99 LYS A C 1
ATOM 758 O O . LYS A 1 99 ? 6.475 14.179 -1.683 1.00 92.94 99 LYS A O 1
ATOM 763 N N . LEU A 1 100 ? 7.620 12.247 -1.873 1.00 94.38 100 LEU A N 1
ATOM 764 C CA . LEU A 1 100 ? 6.466 11.424 -2.217 1.00 94.38 100 LEU A CA 1
ATOM 765 C C . LEU A 1 100 ? 5.509 11.295 -1.022 1.00 94.38 100 LEU A C 1
ATOM 767 O O . LEU A 1 100 ? 4.307 11.412 -1.217 1.00 94.38 100 LEU A O 1
ATOM 771 N N . ALA A 1 101 ? 6.023 11.135 0.199 1.00 92.69 101 ALA A N 1
ATOM 772 C CA . ALA A 1 101 ? 5.224 11.054 1.419 1.00 92.69 101 ALA A CA 1
ATOM 773 C C . ALA A 1 101 ? 4.393 12.324 1.632 1.00 92.69 101 ALA A C 1
ATOM 775 O O . ALA A 1 101 ? 3.194 12.241 1.884 1.00 92.69 101 ALA A O 1
ATOM 776 N N . TRP A 1 102 ? 4.999 13.501 1.443 1.00 94.31 102 TRP A N 1
ATOM 777 C CA . TRP A 1 102 ? 4.280 14.776 1.512 1.00 94.31 102 TRP A CA 1
ATOM 778 C C . TRP A 1 102 ? 3.206 14.918 0.434 1.00 94.31 102 TRP A C 1
ATOM 780 O O . TRP A 1 102 ? 2.117 15.412 0.725 1.00 94.31 102 TRP A O 1
ATOM 790 N N . ALA A 1 103 ? 3.485 14.471 -0.794 1.00 94.62 103 ALA A N 1
ATOM 791 C CA . ALA A 1 103 ? 2.482 14.456 -1.855 1.00 94.62 103 ALA A CA 1
ATOM 792 C C . ALA A 1 103 ? 1.304 13.541 -1.483 1.00 94.62 103 ALA A C 1
ATOM 794 O O . ALA A 1 103 ? 0.156 13.977 -1.550 1.00 94.62 103 ALA A O 1
ATOM 795 N N . ILE A 1 104 ? 1.591 12.323 -1.005 1.00 94.50 104 ILE A N 1
ATOM 796 C CA . ILE A 1 104 ? 0.582 11.372 -0.518 1.00 94.50 104 ILE A CA 1
ATOM 797 C C . ILE A 1 104 ? -0.263 12.009 0.579 1.00 94.50 104 ILE A C 1
ATOM 799 O O . ILE A 1 104 ? -1.479 12.101 0.432 1.00 94.50 104 ILE A O 1
ATOM 803 N N . ALA A 1 105 ? 0.364 12.512 1.642 1.00 93.25 105 ALA A N 1
ATOM 804 C CA . ALA A 1 105 ? -0.345 13.140 2.748 1.00 93.25 105 ALA A CA 1
ATOM 805 C C . ALA A 1 105 ? -1.222 14.313 2.281 1.00 93.25 105 ALA A C 1
ATOM 807 O O . ALA A 1 105 ? -2.364 14.435 2.717 1.00 93.25 105 ALA A O 1
ATOM 808 N N . SER A 1 106 ? -0.731 15.144 1.357 1.00 93.81 106 SER A N 1
ATOM 809 C CA . SER A 1 106 ? -1.486 16.289 0.843 1.00 93.81 106 SER A CA 1
ATOM 810 C C . SER A 1 106 ? -2.742 15.877 0.071 1.00 93.81 106 SER A C 1
ATOM 812 O O . SER A 1 106 ? -3.811 16.428 0.330 1.00 93.81 106 SER A O 1
ATOM 814 N N . HIS A 1 107 ? -2.634 14.908 -0.841 1.00 93.44 107 HIS A N 1
ATOM 815 C CA . HIS A 1 107 ? -3.773 14.411 -1.620 1.00 93.44 107 HIS A CA 1
ATOM 816 C C . HIS A 1 107 ? -4.782 13.676 -0.731 1.00 93.44 107 HIS A C 1
ATOM 818 O O . HIS A 1 107 ? -5.974 13.978 -0.757 1.00 93.44 107 HIS A O 1
ATOM 824 N N . LEU A 1 108 ? -4.298 12.787 0.139 1.00 91.94 108 LEU A N 1
ATOM 825 C CA . LEU A 1 108 ? -5.141 12.055 1.082 1.00 91.94 108 LEU A CA 1
ATOM 826 C C . LEU A 1 108 ? -5.904 12.990 2.033 1.00 91.94 108 LEU A C 1
ATOM 828 O O . LEU A 1 108 ? -7.081 12.768 2.311 1.00 91.94 108 LEU A O 1
ATOM 832 N N . PHE A 1 109 ? -5.268 14.072 2.494 1.00 90.31 109 PHE A N 1
ATOM 833 C CA . PHE A 1 109 ? -5.912 15.068 3.354 1.00 90.31 109 PHE A CA 1
ATOM 834 C C . PHE A 1 109 ? -7.069 15.806 2.656 1.00 90.31 109 PHE A C 1
ATOM 836 O O . PHE A 1 109 ? -8.009 16.236 3.322 1.00 90.31 109 PHE A O 1
ATOM 843 N N . ARG A 1 110 ? -7.039 15.914 1.321 1.00 88.69 110 ARG A N 1
ATOM 844 C CA . ARG A 1 110 ? -8.118 16.493 0.498 1.00 88.69 110 ARG A CA 1
ATOM 845 C C . ARG A 1 110 ? -9.246 15.504 0.187 1.00 88.69 110 ARG A C 1
ATOM 847 O O . ARG A 1 110 ? -10.153 15.840 -0.566 1.00 88.69 110 ARG A O 1
ATOM 854 N N . GLY A 1 111 ? -9.188 14.288 0.734 1.00 87.12 111 GLY A N 1
ATOM 855 C CA . GLY A 1 111 ? -10.154 13.226 0.449 1.00 87.12 111 GLY A CA 1
ATOM 856 C C . GLY A 1 111 ? -9.918 12.513 -0.886 1.00 87.12 111 GLY A C 1
ATOM 857 O O . GLY A 1 111 ? -10.748 11.708 -1.305 1.00 87.12 111 GLY A O 1
ATOM 858 N N . GLU A 1 112 ? -8.797 12.777 -1.559 1.00 89.62 112 GLU A N 1
ATOM 859 C CA . GLU A 1 112 ? -8.430 12.091 -2.796 1.00 89.62 112 GLU A CA 1
ATOM 860 C C . GLU A 1 112 ? -7.794 10.730 -2.478 1.00 89.62 112 GLU A C 1
ATOM 862 O O . GLU A 1 112 ? -7.160 10.549 -1.439 1.00 89.62 112 GLU A O 1
ATOM 867 N N . SER A 1 113 ? -7.941 9.755 -3.377 1.00 90.56 113 SER A N 1
ATOM 868 C CA . SER A 1 113 ? -7.180 8.502 -3.315 1.00 90.56 113 SER A CA 1
ATOM 869 C C . SER A 1 113 ? -5.990 8.570 -4.264 1.00 90.56 113 SER A C 1
ATOM 871 O O . SER A 1 113 ? -6.059 9.189 -5.325 1.00 90.56 113 SER A O 1
ATOM 873 N N . MET A 1 114 ? -4.899 7.896 -3.918 1.00 91.88 114 MET A N 1
ATOM 874 C CA . MET A 1 114 ? -3.706 7.836 -4.763 1.00 91.88 114 MET A CA 1
ATOM 875 C C . MET A 1 114 ? -3.407 6.414 -5.202 1.00 91.88 114 MET A C 1
ATOM 877 O O . MET A 1 114 ? -3.635 5.462 -4.465 1.00 91.88 114 MET A O 1
ATOM 881 N N . ARG A 1 115 ? -2.844 6.264 -6.395 1.00 92.56 115 ARG A N 1
ATOM 882 C CA . ARG A 1 115 ? -2.357 4.999 -6.931 1.00 92.56 115 ARG A CA 1
ATOM 883 C C . ARG A 1 115 ? -0.916 5.165 -7.368 1.00 92.56 115 ARG A C 1
ATOM 885 O O . ARG A 1 115 ? -0.612 5.860 -8.328 1.00 92.56 115 ARG A O 1
ATOM 892 N N . LEU A 1 116 ? -0.028 4.502 -6.649 1.00 93.25 116 LEU A N 1
ATOM 893 C CA . LEU A 1 116 ? 1.398 4.505 -6.920 1.00 93.25 116 LEU A CA 1
ATOM 894 C C . LEU A 1 116 ? 1.735 3.268 -7.745 1.00 93.25 116 LEU A C 1
ATOM 896 O O . LEU A 1 116 ? 1.359 2.165 -7.355 1.00 93.25 116 LEU A O 1
ATOM 900 N N . THR A 1 117 ? 2.444 3.435 -8.856 1.00 92.50 117 THR A N 1
ATOM 901 C CA . THR A 1 117 ? 2.886 2.323 -9.707 1.00 92.50 117 THR A CA 1
ATOM 902 C C . THR A 1 117 ? 4.403 2.335 -9.817 1.00 92.50 117 THR A C 1
ATOM 904 O O . THR A 1 117 ? 4.997 3.340 -10.199 1.00 92.50 117 THR A O 1
ATOM 907 N N . GLY A 1 118 ? 5.054 1.222 -9.485 1.00 89.50 118 GLY A N 1
ATOM 908 C CA . GLY A 1 118 ? 6.510 1.111 -9.511 1.00 89.50 118 GLY A CA 1
ATOM 909 C C . GLY A 1 118 ? 6.977 -0.239 -10.037 1.00 89.50 118 GLY A C 1
ATOM 910 O O . GLY A 1 118 ? 6.405 -1.277 -9.708 1.00 89.50 118 GLY A O 1
ATOM 911 N N . ILE A 1 119 ? 8.047 -0.222 -10.833 1.00 87.12 119 ILE A N 1
ATOM 912 C CA . ILE A 1 119 ? 8.649 -1.432 -11.402 1.00 87.12 119 ILE A CA 1
ATOM 913 C C . ILE A 1 119 ? 9.938 -1.764 -10.647 1.00 87.12 119 ILE A C 1
ATOM 915 O O . ILE A 1 119 ? 10.858 -0.944 -10.566 1.00 87.12 119 ILE A O 1
ATOM 919 N N . GLY A 1 120 ? 10.013 -2.989 -10.132 1.00 82.69 120 GLY A N 1
ATOM 920 C CA . GLY A 1 120 ? 11.199 -3.539 -9.482 1.00 82.69 120 GLY A CA 1
ATOM 921 C C . GLY A 1 120 ? 11.399 -3.110 -8.021 1.00 82.69 120 GLY A C 1
ATOM 922 O O . GLY A 1 120 ? 10.760 -2.175 -7.528 1.00 82.69 120 GLY A O 1
ATOM 923 N N . PRO A 1 121 ? 12.318 -3.776 -7.296 1.00 81.88 121 PRO A N 1
ATOM 924 C CA . PRO A 1 121 ? 12.397 -3.691 -5.836 1.00 81.88 121 PRO A CA 1
ATOM 925 C C . PRO A 1 121 ? 12.630 -2.275 -5.300 1.00 81.88 121 PRO A C 1
ATOM 927 O O . PRO A 1 121 ? 11.971 -1.860 -4.352 1.00 81.88 121 PRO A O 1
ATOM 930 N N . ARG A 1 122 ? 13.521 -1.499 -5.936 1.00 85.19 122 ARG A N 1
ATOM 931 C CA . ARG A 1 122 ? 13.859 -0.137 -5.485 1.00 85.19 122 ARG A CA 1
ATOM 932 C C . ARG A 1 122 ? 12.673 0.823 -5.550 1.00 85.19 122 ARG A C 1
ATOM 934 O O . ARG A 1 122 ? 12.535 1.651 -4.656 1.00 85.19 122 ARG A O 1
ATOM 941 N N . SER A 1 123 ? 11.834 0.741 -6.583 1.00 88.38 123 SER A N 1
ATOM 942 C CA . SER A 1 123 ? 10.640 1.592 -6.668 1.00 88.38 123 SER A CA 1
ATOM 943 C C . SER A 1 123 ? 9.606 1.198 -5.614 1.00 88.38 123 SER A C 1
ATOM 945 O O . SER A 1 123 ? 8.993 2.077 -5.015 1.00 88.38 123 SER A O 1
ATOM 947 N N . ILE A 1 124 ? 9.464 -0.100 -5.327 1.00 87.75 124 ILE A N 1
ATOM 948 C CA . ILE A 1 124 ? 8.540 -0.606 -4.301 1.00 87.75 124 ILE A CA 1
ATOM 949 C C . ILE A 1 124 ? 8.956 -0.140 -2.910 1.00 87.75 124 ILE A C 1
ATOM 951 O O . ILE A 1 124 ? 8.134 0.426 -2.203 1.00 87.75 124 ILE A O 1
ATOM 955 N N . ILE A 1 125 ? 10.232 -0.294 -2.552 1.00 86.88 125 ILE A N 1
ATOM 956 C CA . ILE A 1 125 ? 10.803 0.210 -1.291 1.00 86.88 125 ILE A CA 1
ATOM 957 C C . ILE A 1 125 ? 10.422 1.681 -1.091 1.00 86.88 125 ILE A C 1
ATOM 959 O O . ILE A 1 125 ? 9.865 2.038 -0.063 1.00 86.88 125 ILE A O 1
ATOM 963 N N . LYS A 1 126 ? 10.617 2.525 -2.111 1.00 89.00 126 LYS A N 1
ATOM 964 C CA . LYS A 1 126 ? 10.277 3.954 -2.036 1.00 89.00 126 LYS A CA 1
ATOM 965 C C . LYS A 1 126 ? 8.786 4.221 -1.866 1.00 89.00 126 LYS A C 1
ATOM 967 O O . LYS A 1 126 ? 8.433 5.110 -1.099 1.00 89.00 126 LYS A O 1
ATOM 972 N N . MET A 1 127 ? 7.932 3.491 -2.589 1.00 91.31 127 MET A N 1
ATOM 973 C CA . MET A 1 127 ? 6.477 3.597 -2.430 1.00 91.31 127 MET A CA 1
ATOM 974 C C . MET A 1 127 ? 6.076 3.285 -0.995 1.00 91.31 127 MET A C 1
ATOM 976 O O . MET A 1 127 ? 5.358 4.055 -0.371 1.00 91.31 127 MET A O 1
ATOM 980 N N . VAL A 1 128 ? 6.577 2.172 -0.469 1.00 88.06 128 VAL A N 1
ATOM 981 C CA . VAL A 1 128 ? 6.198 1.667 0.844 1.00 88.06 128 VAL A CA 1
ATOM 982 C C . VAL A 1 128 ? 6.724 2.558 1.966 1.00 88.06 128 VAL A C 1
ATOM 984 O O . VAL A 1 128 ? 5.963 2.893 2.867 1.00 88.06 128 VAL A O 1
ATOM 987 N N . THR A 1 129 ? 7.970 3.030 1.870 1.00 86.81 129 THR A N 1
ATOM 988 C CA . THR A 1 129 ? 8.510 4.038 2.792 1.00 86.81 129 THR A CA 1
ATOM 989 C C . THR A 1 129 ? 7.666 5.312 2.772 1.00 86.81 129 THR A C 1
ATOM 991 O O . THR A 1 129 ? 7.282 5.807 3.824 1.00 86.81 129 THR A O 1
ATOM 994 N N . ALA A 1 130 ? 7.320 5.828 1.590 1.00 90.88 130 ALA A N 1
ATOM 995 C CA . ALA A 1 130 ? 6.547 7.063 1.487 1.00 90.88 130 ALA A CA 1
ATOM 996 C C . ALA A 1 130 ? 5.124 6.930 2.057 1.00 90.88 130 ALA A C 1
ATOM 998 O O . ALA A 1 130 ? 4.657 7.834 2.749 1.00 90.88 130 ALA A O 1
ATOM 999 N N . VAL A 1 131 ? 4.448 5.802 1.803 1.00 90.75 131 VAL A N 1
ATOM 1000 C CA . VAL A 1 131 ? 3.133 5.509 2.394 1.00 90.75 131 VAL A CA 1
ATOM 1001 C C . VAL A 1 131 ? 3.245 5.364 3.913 1.00 90.75 131 VAL A C 1
ATOM 1003 O O . VAL A 1 131 ? 2.419 5.928 4.622 1.00 90.75 131 VAL A O 1
ATOM 1006 N N . GLY A 1 132 ? 4.279 4.684 4.419 1.00 86.75 132 GLY A N 1
ATOM 1007 C CA . GLY A 1 132 ? 4.528 4.542 5.856 1.00 86.75 132 GLY A CA 1
ATOM 1008 C C . GLY A 1 132 ? 4.749 5.884 6.562 1.00 86.75 132 GLY A C 1
ATOM 1009 O O . GLY A 1 132 ? 4.112 6.147 7.578 1.00 86.75 132 GLY A O 1
ATOM 1010 N N . ILE A 1 133 ? 5.573 6.771 5.991 1.00 87.50 133 ILE A N 1
ATOM 1011 C CA . ILE A 1 133 ? 5.795 8.129 6.521 1.00 87.50 133 ILE A CA 1
ATOM 1012 C C . ILE A 1 133 ? 4.480 8.922 6.549 1.00 87.50 133 ILE A C 1
ATOM 1014 O O . ILE A 1 133 ? 4.167 9.565 7.551 1.00 87.50 133 ILE A O 1
ATOM 1018 N N . ALA A 1 134 ? 3.692 8.867 5.471 1.00 90.69 134 ALA A N 1
ATOM 1019 C CA . ALA A 1 134 ? 2.404 9.554 5.412 1.00 90.69 134 ALA A CA 1
ATOM 1020 C C . ALA A 1 134 ? 1.413 8.996 6.447 1.00 90.69 134 ALA A C 1
ATOM 1022 O O . ALA A 1 134 ? 0.770 9.768 7.154 1.00 90.69 134 ALA A O 1
ATOM 1023 N N . ALA A 1 135 ? 1.317 7.670 6.571 1.00 88.19 135 ALA A N 1
ATOM 1024 C CA . ALA A 1 135 ? 0.456 6.999 7.539 1.00 88.19 135 ALA A CA 1
ATOM 1025 C C . ALA A 1 135 ? 0.807 7.382 8.977 1.00 88.19 135 ALA A C 1
ATOM 1027 O O . ALA A 1 135 ? -0.077 7.797 9.724 1.00 88.19 135 ALA A O 1
ATOM 1028 N N . LYS A 1 136 ? 2.100 7.353 9.322 1.00 85.00 136 LYS A N 1
ATOM 1029 C CA . LYS A 1 136 ? 2.590 7.809 10.623 1.00 85.00 136 LYS A CA 1
ATOM 1030 C C . LYS A 1 136 ? 2.202 9.261 10.899 1.00 85.00 136 LYS A C 1
ATOM 1032 O O . LYS A 1 136 ? 1.767 9.575 11.997 1.00 85.00 136 LYS A O 1
ATOM 1037 N N . TRP A 1 137 ? 2.313 10.144 9.907 1.00 88.88 137 TRP A N 1
ATOM 1038 C CA . TRP A 1 137 ? 1.906 11.537 10.081 1.00 88.88 137 TRP A CA 1
ATOM 1039 C C . TRP A 1 137 ? 0.406 11.678 10.378 1.00 88.88 137 TRP A C 1
ATOM 1041 O O . TRP A 1 137 ? 0.036 12.480 11.234 1.00 88.88 137 TRP A O 1
ATOM 1051 N N . PHE A 1 138 ? -0.467 10.915 9.714 1.00 89.50 138 PHE A N 1
ATOM 1052 C CA . PHE A 1 138 ? -1.901 10.939 10.024 1.00 89.50 138 PHE A CA 1
ATOM 1053 C C . PHE A 1 138 ? -2.200 10.396 11.427 1.00 89.50 138 PHE A C 1
ATOM 1055 O O . PHE A 1 138 ? -3.002 11.006 12.137 1.00 89.50 138 PHE A O 1
ATOM 1062 N N . ASP A 1 139 ? -1.535 9.311 11.826 1.00 84.31 139 ASP A N 1
ATOM 1063 C CA . ASP A 1 139 ? -1.680 8.682 13.143 1.00 84.31 139 ASP A CA 1
ATOM 1064 C C . ASP A 1 139 ? -1.213 9.615 14.273 1.00 84.31 139 ASP A C 1
ATOM 1066 O O . ASP A 1 139 ? -2.006 9.990 15.137 1.00 84.31 139 ASP A O 1
ATOM 1070 N N . ASP A 1 140 ? 0.019 10.134 14.182 1.00 84.81 140 ASP A N 1
ATOM 1071 C CA . ASP A 1 140 ? 0.618 11.058 15.161 1.00 84.81 140 ASP A CA 1
ATOM 1072 C C . ASP A 1 140 ? -0.220 12.341 15.361 1.00 84.81 140 ASP A C 1
ATOM 1074 O O . ASP A 1 140 ? -0.111 13.017 16.384 1.00 84.81 140 ASP A O 1
ATOM 1078 N N . ASN A 1 141 ? -1.053 12.703 14.379 1.00 87.50 141 ASN A N 1
ATOM 1079 C CA . ASN A 1 141 ? -1.913 13.886 14.421 1.00 87.50 141 ASN A CA 1
ATOM 1080 C C . ASN A 1 141 ? -3.397 13.565 14.691 1.00 87.50 141 ASN A C 1
ATOM 1082 O O . ASN A 1 141 ? -4.229 14.469 14.588 1.00 87.50 141 ASN A O 1
ATOM 1086 N N . GLY A 1 142 ? -3.756 12.311 14.989 1.00 85.31 142 GLY A N 1
ATOM 1087 C CA . GLY A 1 142 ? -5.142 11.901 15.261 1.00 85.31 142 GLY A CA 1
ATOM 1088 C C . GLY A 1 142 ? -6.089 12.086 14.069 1.00 85.31 142 GLY A C 1
ATOM 1089 O O . GLY A 1 142 ? -7.296 12.287 14.232 1.00 85.31 142 GLY A O 1
ATOM 1090 N N . ARG A 1 143 ? -5.543 12.073 12.849 1.00 86.50 143 ARG A N 1
ATOM 1091 C CA . ARG A 1 143 ? -6.273 12.437 11.629 1.00 86.50 143 ARG A CA 1
ATOM 1092 C C . ARG A 1 143 ? -6.940 11.246 10.944 1.00 86.50 143 ARG A C 1
ATOM 1094 O O . ARG A 1 143 ? -7.857 11.431 10.150 1.00 86.50 143 ARG A O 1
ATOM 1101 N N . GLY A 1 144 ? -6.526 10.027 11.260 1.00 87.56 144 GLY A N 1
ATOM 1102 C CA . GLY A 1 144 ? -7.140 8.814 10.733 1.00 87.56 144 GLY A CA 1
ATOM 1103 C C . GLY A 1 144 ? -6.115 7.780 10.316 1.00 87.56 144 GLY A C 1
ATOM 1104 O O . GLY A 1 144 ? -4.927 7.921 10.585 1.00 87.56 144 GLY A O 1
ATOM 1105 N N . VAL A 1 145 ? -6.600 6.749 9.632 1.00 87.62 145 VAL A N 1
ATOM 1106 C CA . VAL A 1 145 ? -5.798 5.596 9.218 1.00 87.62 145 VAL A CA 1
ATOM 1107 C C . VAL A 1 145 ? -5.655 5.590 7.703 1.00 87.62 145 VAL A C 1
ATOM 1109 O O . VAL A 1 145 ? -6.628 5.771 6.969 1.00 87.62 145 VAL A O 1
ATOM 1112 N N . VAL A 1 146 ? -4.436 5.368 7.219 1.00 88.62 146 VAL A N 1
ATOM 1113 C CA . VAL A 1 146 ? -4.169 5.195 5.790 1.00 88.62 146 VAL A CA 1
ATOM 1114 C C . VAL A 1 146 ? -4.373 3.729 5.417 1.00 88.62 146 VAL A C 1
ATOM 1116 O O . VAL A 1 146 ? -3.610 2.862 5.840 1.00 88.62 146 VAL A O 1
ATOM 1119 N N . LEU A 1 147 ? -5.387 3.462 4.593 1.00 89.12 147 LEU A N 1
ATOM 1120 C CA . LEU A 1 147 ? -5.667 2.136 4.046 1.00 89.12 147 LEU A CA 1
ATOM 1121 C C . LEU A 1 147 ? -5.090 2.010 2.647 1.00 89.12 147 LEU A C 1
ATOM 1123 O O . LEU A 1 147 ? -5.281 2.886 1.803 1.00 89.12 147 LEU A O 1
ATOM 1127 N N . SER A 1 148 ? -4.406 0.903 2.390 1.00 89.94 148 SER A N 1
ATOM 1128 C CA . SER A 1 148 ? -3.742 0.628 1.123 1.00 89.94 148 SER A CA 1
ATOM 1129 C C . SER A 1 148 ? -4.124 -0.743 0.582 1.00 89.94 148 SER A C 1
ATOM 1131 O O . SER A 1 148 ? -4.294 -1.683 1.341 1.00 89.94 148 SER A O 1
ATOM 1133 N N . ARG A 1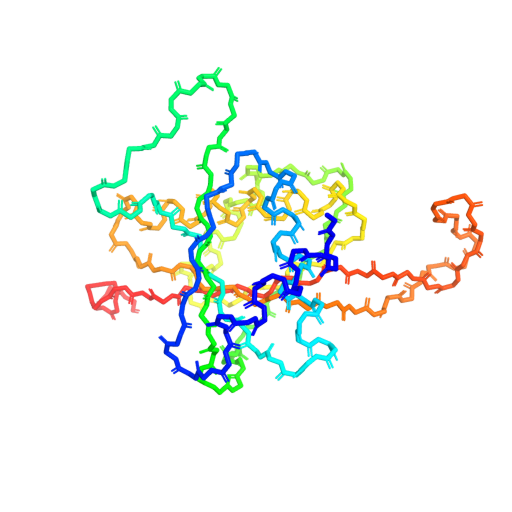 149 ? -4.201 -0.891 -0.740 1.00 89.69 149 ARG A N 1
ATOM 1134 C CA . ARG A 1 149 ? -4.355 -2.182 -1.419 1.00 89.69 149 ARG A CA 1
ATOM 1135 C C . ARG A 1 149 ? -3.253 -2.365 -2.435 1.00 89.69 149 ARG A C 1
ATOM 1137 O O . ARG A 1 149 ? -3.003 -1.486 -3.263 1.00 89.69 149 ARG A O 1
ATOM 1144 N N . ALA A 1 150 ? -2.617 -3.525 -2.375 1.00 90.25 150 ALA A N 1
ATOM 1145 C CA . ALA A 1 150 ? -1.573 -3.903 -3.304 1.00 90.25 150 ALA A CA 1
ATOM 1146 C C . ALA A 1 150 ? -2.158 -4.672 -4.496 1.00 90.25 150 ALA A C 1
ATOM 1148 O O . ALA A 1 150 ? -3.105 -5.452 -4.370 1.00 90.25 150 ALA A O 1
ATOM 1149 N N . ASN A 1 151 ? -1.576 -4.463 -5.669 1.00 89.06 151 ASN A N 1
ATOM 1150 C CA . ASN A 1 151 ? -1.840 -5.268 -6.848 1.00 89.06 151 ASN A CA 1
ATOM 1151 C C . ASN A 1 151 ? -0.557 -5.456 -7.659 1.00 89.06 151 ASN A C 1
ATOM 1153 O O . ASN A 1 151 ? 0.371 -4.651 -7.580 1.00 89.06 151 ASN A O 1
ATOM 1157 N N . SER A 1 152 ? -0.531 -6.507 -8.465 1.00 87.81 152 SER A N 1
ATOM 1158 C CA . SER A 1 152 ? 0.504 -6.735 -9.467 1.00 87.81 152 SER A CA 1
ATOM 1159 C C . SER A 1 152 ? -0.136 -6.594 -10.845 1.00 87.81 152 SER A C 1
ATOM 1161 O O . SER A 1 152 ? -1.199 -7.159 -11.109 1.00 87.81 152 SER A O 1
ATOM 1163 N N . ILE A 1 153 ? 0.487 -5.809 -11.718 1.00 86.81 153 ILE A N 1
ATOM 1164 C CA . ILE A 1 153 ? -0.030 -5.517 -13.058 1.00 86.81 153 ILE A CA 1
ATOM 1165 C C . ILE A 1 153 ? 1.069 -5.701 -14.101 1.00 86.81 153 ILE A C 1
ATOM 1167 O O . ILE A 1 153 ? 2.244 -5.445 -13.833 1.00 86.81 153 ILE A O 1
ATOM 1171 N N . SER A 1 154 ? 0.687 -6.132 -15.299 1.00 84.88 154 SER A N 1
ATOM 1172 C CA . SER A 1 154 ? 1.568 -6.083 -16.462 1.00 84.88 154 SER A CA 1
ATOM 1173 C C . SER A 1 154 ? 1.561 -4.667 -17.027 1.00 84.88 154 SER A C 1
ATOM 1175 O O . SER A 1 154 ? 0.494 -4.134 -17.334 1.00 84.88 154 SER A O 1
ATOM 1177 N N . VAL A 1 155 ? 2.736 -4.070 -17.191 1.00 82.81 155 VAL A N 1
ATOM 1178 C CA . VAL A 1 155 ? 2.901 -2.767 -17.842 1.00 82.81 155 VAL A CA 1
ATOM 1179 C C . VAL A 1 155 ? 3.664 -2.941 -19.144 1.00 82.81 155 VAL A C 1
ATOM 1181 O O . VAL A 1 155 ? 4.670 -3.650 -19.183 1.00 82.81 155 VAL A O 1
ATOM 1184 N N . ALA A 1 156 ? 3.181 -2.298 -20.205 1.00 80.56 156 ALA A N 1
ATOM 1185 C CA . ALA A 1 156 ? 3.908 -2.226 -21.463 1.00 80.56 156 ALA A CA 1
ATOM 1186 C C . ALA A 1 156 ? 5.151 -1.349 -21.279 1.00 80.56 156 ALA A C 1
ATOM 1188 O O . ALA A 1 156 ? 5.094 -0.288 -20.652 1.00 80.56 156 ALA A O 1
ATOM 1189 N N . LEU A 1 157 ? 6.276 -1.797 -21.822 1.00 74.81 157 LEU A N 1
ATOM 1190 C CA . LEU A 1 157 ? 7.504 -1.023 -21.859 1.00 74.81 157 LEU A CA 1
ATOM 1191 C C . LEU A 1 157 ? 7.674 -0.373 -23.236 1.00 74.81 157 LEU A C 1
ATOM 1193 O O . LEU A 1 157 ? 7.251 -0.939 -24.243 1.00 74.81 157 LEU A O 1
ATOM 1197 N N . PRO A 1 158 ? 8.311 0.809 -23.308 1.00 73.94 158 PRO A N 1
ATOM 1198 C CA . PRO A 1 158 ? 8.734 1.361 -24.585 1.00 73.94 158 PRO A CA 1
ATOM 1199 C C . PRO A 1 158 ? 9.642 0.364 -25.331 1.00 73.94 158 PRO A C 1
ATOM 1201 O O . PRO A 1 158 ? 10.495 -0.249 -24.679 1.00 73.94 158 PRO A O 1
ATOM 1204 N N . PRO A 1 159 ? 9.524 0.246 -26.667 1.00 72.38 159 PRO A N 1
ATOM 1205 C CA . PRO A 1 159 ? 10.365 -0.646 -27.465 1.00 72.38 159 PRO A CA 1
ATOM 1206 C C . PRO A 1 159 ? 11.863 -0.411 -27.222 1.00 72.38 159 PRO A C 1
ATOM 1208 O O . PRO A 1 159 ? 12.298 0.734 -27.063 1.00 72.38 159 PRO A O 1
ATOM 1211 N N . GLY A 1 160 ? 12.659 -1.485 -27.195 1.00 65.19 160 GLY A N 1
ATOM 1212 C CA . GLY A 1 160 ? 14.120 -1.420 -27.044 1.00 65.19 160 GLY A CA 1
ATOM 1213 C C . GLY A 1 160 ? 14.621 -1.113 -25.625 1.00 65.19 160 GLY A C 1
ATOM 1214 O O . GLY A 1 160 ? 15.803 -0.820 -25.425 1.00 65.19 160 GLY A O 1
ATOM 1215 N N . LYS A 1 161 ? 13.749 -1.148 -24.608 1.00 65.19 161 LYS A N 1
ATOM 1216 C CA . LYS A 1 161 ? 14.155 -1.040 -23.199 1.00 65.19 161 LYS A CA 1
ATOM 1217 C C . LYS A 1 161 ? 14.640 -2.395 -22.687 1.00 65.19 161 LYS A C 1
ATOM 1219 O O . LYS A 1 161 ? 13.913 -3.381 -22.716 1.00 65.19 161 LYS A O 1
ATOM 1224 N N . MET A 1 162 ? 15.847 -2.418 -22.124 1.00 62.41 162 MET A N 1
ATOM 1225 C CA . MET A 1 162 ? 16.310 -3.565 -21.344 1.00 62.41 162 MET A CA 1
ATOM 1226 C C . MET A 1 162 ? 15.815 -3.470 -19.900 1.00 62.41 162 MET A C 1
ATOM 1228 O O . MET A 1 162 ? 16.070 -2.474 -19.216 1.00 62.41 162 MET A O 1
ATOM 1232 N N . TYR A 1 163 ? 15.155 -4.522 -19.421 1.00 62.84 163 TYR A N 1
ATOM 1233 C CA . TYR A 1 163 ? 14.768 -4.690 -18.023 1.00 62.84 163 TYR A CA 1
ATOM 1234 C C . TYR A 1 163 ? 15.387 -5.985 -17.488 1.00 62.84 163 TYR A C 1
ATOM 1236 O O . TYR A 1 163 ? 15.303 -7.023 -18.136 1.00 62.84 163 TYR A O 1
ATOM 1244 N N . GLU A 1 164 ? 16.087 -5.914 -16.350 1.00 61.88 164 GLU A N 1
ATOM 1245 C CA . GLU A 1 164 ? 16.825 -7.057 -15.768 1.00 61.88 164 GLU A CA 1
ATOM 1246 C C . GLU A 1 164 ? 17.754 -7.789 -16.766 1.00 61.88 164 GLU A C 1
ATOM 1248 O O . GLU A 1 164 ? 17.946 -9.000 -16.704 1.00 61.88 164 GLU A O 1
ATOM 1253 N N . GLY A 1 165 ? 18.351 -7.044 -17.704 1.00 63.62 165 GLY A N 1
ATOM 1254 C CA . GLY A 1 165 ? 19.284 -7.592 -18.696 1.00 63.62 165 GLY A CA 1
ATOM 1255 C C . GLY A 1 165 ? 18.626 -8.340 -19.859 1.00 63.62 165 GLY A C 1
ATOM 1256 O O . GLY A 1 165 ? 19.330 -9.018 -20.603 1.00 63.62 165 GLY A O 1
ATOM 1257 N N . ARG A 1 166 ? 17.303 -8.227 -20.033 1.00 60.88 166 ARG A N 1
ATOM 1258 C CA . ARG A 1 166 ? 16.565 -8.773 -21.180 1.00 60.88 166 ARG A CA 1
ATOM 1259 C C . ARG A 1 166 ? 15.801 -7.672 -21.907 1.00 60.88 166 ARG A C 1
ATOM 1261 O O . ARG A 1 166 ? 15.267 -6.763 -21.274 1.00 60.88 166 ARG A O 1
ATOM 1268 N N . GLU A 1 167 ? 15.747 -7.770 -23.229 1.00 68.56 167 GLU A N 1
ATOM 1269 C CA . GLU A 1 167 ? 14.817 -6.988 -24.042 1.00 68.56 167 GLU A CA 1
ATOM 1270 C C . GLU A 1 167 ? 13.419 -7.593 -23.876 1.00 68.56 167 GLU A C 1
ATOM 1272 O O . GLU A 1 167 ? 13.224 -8.795 -24.062 1.00 68.56 167 GLU A O 1
ATOM 1277 N N . THR A 1 168 ? 12.472 -6.785 -23.414 1.00 68.56 168 THR A N 1
ATOM 1278 C CA . THR A 1 168 ? 11.092 -7.214 -23.186 1.00 68.56 168 THR A CA 1
ATOM 1279 C C . THR A 1 168 ? 10.153 -6.039 -23.402 1.00 68.56 168 THR A C 1
ATOM 1281 O O . THR A 1 168 ? 10.426 -4.924 -22.955 1.00 68.56 168 THR A O 1
ATOM 1284 N N . ASP A 1 169 ? 9.022 -6.311 -24.045 1.00 72.75 169 ASP A N 1
ATOM 1285 C CA . ASP A 1 169 ? 7.983 -5.315 -24.324 1.00 72.75 169 ASP A CA 1
ATOM 1286 C C . ASP A 1 169 ? 7.032 -5.124 -23.134 1.00 72.75 169 ASP A C 1
ATOM 1288 O O . ASP A 1 169 ? 6.126 -4.291 -23.169 1.00 72.75 169 ASP A O 1
ATOM 1292 N N . PHE A 1 170 ? 7.226 -5.888 -22.054 1.00 74.00 170 PHE A N 1
ATOM 1293 C CA . PHE A 1 170 ? 6.453 -5.760 -20.825 1.00 74.00 170 PHE A CA 1
ATOM 1294 C C . PHE A 1 170 ? 7.293 -6.005 -19.571 1.00 74.00 170 PHE A C 1
ATOM 1296 O O . PHE A 1 170 ? 8.330 -6.672 -19.596 1.00 74.00 170 PHE A O 1
ATOM 1303 N N . SER A 1 171 ? 6.814 -5.483 -18.445 1.00 78.31 171 SER A N 1
ATOM 1304 C CA . SER A 1 171 ? 7.332 -5.804 -17.117 1.00 78.31 171 SER A CA 1
ATOM 1305 C C . SER A 1 171 ? 6.198 -5.932 -16.104 1.00 78.31 171 SER A C 1
ATOM 1307 O O . SER A 1 171 ? 5.063 -5.523 -16.359 1.00 78.31 171 SER A O 1
ATOM 1309 N N . TRP A 1 172 ? 6.501 -6.519 -14.951 1.00 81.56 172 TRP A N 1
ATOM 1310 C CA . TRP A 1 172 ? 5.577 -6.595 -13.827 1.00 81.56 172 TRP A CA 1
ATOM 1311 C C . TRP A 1 172 ? 5.793 -5.396 -12.909 1.00 81.56 172 TRP A C 1
ATOM 1313 O O . TRP A 1 172 ? 6.864 -5.224 -12.322 1.00 81.56 172 TRP A O 1
ATOM 1323 N N . ALA A 1 173 ? 4.762 -4.569 -12.780 1.00 86.75 173 ALA A N 1
ATOM 1324 C CA . ALA A 1 173 ? 4.737 -3.469 -11.833 1.00 86.75 173 ALA A CA 1
ATOM 1325 C C . ALA A 1 173 ? 3.931 -3.852 -10.593 1.00 86.75 173 ALA A C 1
ATOM 1327 O O . ALA A 1 173 ? 2.926 -4.564 -10.667 1.00 86.75 173 ALA A O 1
ATOM 1328 N N . THR A 1 174 ? 4.354 -3.325 -9.449 1.00 89.62 174 THR A N 1
ATOM 1329 C CA . THR A 1 174 ? 3.539 -3.311 -8.239 1.00 89.62 174 THR A CA 1
ATOM 1330 C C . THR A 1 174 ? 2.786 -1.995 -8.186 1.00 89.62 174 THR A C 1
ATOM 1332 O O . THR A 1 174 ? 3.365 -0.924 -8.380 1.00 89.62 174 THR A O 1
ATOM 1335 N N . GLN A 1 175 ? 1.496 -2.092 -7.902 1.00 91.75 175 GLN A N 1
ATOM 1336 C CA . GLN A 1 175 ? 0.607 -0.967 -7.710 1.00 91.75 175 GLN A CA 1
ATOM 1337 C C . GLN A 1 175 ? 0.138 -0.935 -6.256 1.00 91.75 175 GLN A C 1
ATOM 1339 O O . GLN A 1 175 ? -0.267 -1.964 -5.718 1.00 91.75 175 GLN A O 1
ATOM 1344 N N . ILE A 1 176 ? 0.191 0.234 -5.624 1.00 91.25 176 ILE A N 1
ATOM 1345 C CA . ILE A 1 176 ? -0.359 0.473 -4.288 1.00 91.25 176 ILE A CA 1
ATOM 1346 C C . ILE A 1 176 ? -1.404 1.571 -4.419 1.00 91.25 176 ILE A C 1
ATOM 1348 O O . ILE A 1 176 ? -1.067 2.711 -4.733 1.00 91.25 176 ILE A O 1
ATOM 1352 N N . SER A 1 177 ? -2.668 1.234 -4.195 1.00 91.25 177 SER A N 1
ATOM 1353 C CA . SER A 1 177 ? -3.739 2.223 -4.109 1.00 91.25 177 SER A CA 1
ATOM 1354 C C . SER A 1 177 ? -4.015 2.541 -2.652 1.00 91.25 177 SER A C 1
ATOM 1356 O O . SER A 1 177 ? -4.237 1.622 -1.876 1.00 91.25 177 SER A O 1
ATOM 1358 N N . THR A 1 178 ? -3.987 3.814 -2.277 1.00 90.88 178 THR A N 1
ATOM 1359 C CA . THR A 1 178 ? -4.078 4.271 -0.893 1.00 90.88 178 THR A CA 1
ATOM 1360 C C . THR A 1 178 ? -5.148 5.347 -0.726 1.00 90.88 178 THR A C 1
ATOM 1362 O O . THR A 1 178 ? -5.358 6.167 -1.625 1.00 90.88 178 THR A O 1
ATOM 1365 N N . ARG A 1 179 ? -5.842 5.324 0.413 1.00 90.00 179 ARG A N 1
ATOM 1366 C CA . ARG A 1 179 ? -6.864 6.297 0.815 1.00 90.00 179 ARG A CA 1
ATOM 1367 C C . ARG A 1 179 ? -6.771 6.586 2.311 1.00 90.00 179 ARG A C 1
ATOM 1369 O O . ARG A 1 179 ? -6.312 5.743 3.080 1.00 90.00 179 ARG A O 1
ATOM 1376 N N . LEU A 1 180 ? -7.282 7.739 2.729 1.00 90.19 180 LEU A N 1
ATOM 1377 C CA . LEU A 1 180 ? -7.461 8.059 4.142 1.00 90.19 180 LEU A CA 1
ATOM 1378 C C . LEU A 1 180 ? -8.842 7.610 4.624 1.00 90.19 180 LEU A C 1
ATOM 1380 O O . LEU A 1 180 ? -9.855 7.894 3.985 1.00 90.19 180 LEU A O 1
ATOM 1384 N N . VAL A 1 181 ? -8.883 6.947 5.775 1.00 88.94 181 VAL A N 1
ATOM 1385 C CA . VAL A 1 181 ? -10.088 6.784 6.588 1.00 88.94 181 VAL A CA 1
ATOM 1386 C C . VAL A 1 181 ? -10.001 7.797 7.727 1.00 88.94 181 VAL A C 1
ATOM 1388 O O . VAL A 1 181 ? -9.273 7.552 8.692 1.00 88.94 181 VAL A O 1
ATOM 1391 N N . PRO A 1 182 ? -10.668 8.959 7.608 1.00 85.31 182 PRO A N 1
ATOM 1392 C CA . PRO A 1 182 ? -10.564 10.013 8.606 1.00 85.31 182 PRO A CA 1
ATOM 1393 C C . PRO A 1 182 ? -11.239 9.602 9.917 1.00 85.31 182 PRO A C 1
ATOM 1395 O O . PRO A 1 182 ? -12.243 8.883 9.912 1.00 85.31 182 PRO A O 1
ATOM 1398 N N . THR A 1 183 ? -10.724 10.111 11.037 1.00 84.25 183 THR A N 1
ATOM 1399 C CA . THR A 1 183 ? -11.423 10.044 12.329 1.00 84.25 183 THR A CA 1
ATOM 1400 C C . THR A 1 183 ? -12.748 10.812 12.278 1.00 84.25 183 THR A C 1
ATOM 1402 O O . THR A 1 183 ? -12.922 11.719 11.463 1.00 84.25 183 THR A O 1
ATOM 1405 N N . GLU A 1 184 ? -13.687 10.500 13.179 1.00 80.12 184 GLU A N 1
ATOM 1406 C CA . GLU A 1 184 ? -14.959 11.242 13.280 1.00 80.12 184 GLU A CA 1
ATOM 1407 C C . GLU A 1 184 ? -14.747 12.747 13.501 1.00 80.12 184 GLU A C 1
ATOM 1409 O O . GLU A 1 184 ? -15.473 13.566 12.947 1.00 80.12 184 GLU A O 1
ATOM 1414 N N . GLN A 1 185 ? -13.703 13.122 14.244 1.00 73.31 185 GLN A N 1
ATOM 1415 C CA . GLN A 1 185 ? -13.329 14.524 14.446 1.00 73.31 185 GLN A CA 1
ATOM 1416 C C . GLN A 1 185 ? -12.871 15.199 13.144 1.00 73.31 185 GLN A C 1
ATOM 1418 O O . GLN A 1 185 ? -13.251 16.335 12.880 1.00 73.31 185 GLN A O 1
ATOM 1423 N N . MET A 1 186 ? -12.105 14.507 12.294 1.00 76.31 186 MET A N 1
ATOM 1424 C CA . MET A 1 186 ? -11.692 15.037 10.988 1.00 76.31 186 MET A CA 1
ATOM 1425 C C . MET A 1 186 ? -12.861 15.214 10.022 1.00 76.31 186 MET A C 1
ATOM 1427 O O . MET A 1 186 ? -12.880 16.191 9.277 1.00 76.31 186 MET A O 1
ATOM 1431 N N . LYS A 1 187 ? -13.850 14.313 10.052 1.00 73.75 187 LYS A N 1
ATOM 1432 C CA . LYS A 1 187 ? -15.044 14.406 9.193 1.00 73.75 187 LYS A CA 1
ATOM 1433 C C . LYS A 1 187 ? -15.865 15.677 9.434 1.00 73.75 187 LYS A C 1
ATOM 1435 O O . LYS A 1 187 ? -16.637 16.054 8.568 1.00 73.75 187 LYS A O 1
ATOM 1440 N N . GLN A 1 188 ? -15.716 16.321 10.593 1.00 66.81 188 GLN A N 1
ATOM 1441 C CA . GLN A 1 188 ? -16.416 17.566 10.935 1.00 66.81 188 GLN A CA 1
ATOM 1442 C C . GLN A 1 188 ? -15.691 18.833 10.450 1.00 66.81 188 GLN A C 1
ATOM 1444 O O . GLN A 1 188 ? -16.275 19.913 10.482 1.00 66.81 188 GLN A O 1
ATOM 1449 N N . ILE A 1 189 ? -14.417 18.718 10.059 1.00 62.78 189 ILE A N 1
ATOM 1450 C CA . ILE A 1 189 ? -13.558 19.842 9.644 1.00 62.78 189 ILE A CA 1
ATOM 1451 C C . ILE A 1 189 ? -13.486 19.953 8.107 1.00 62.78 189 ILE A C 1
ATOM 1453 O O . ILE A 1 189 ? -13.099 21.001 7.587 1.00 62.78 189 ILE A O 1
ATOM 1457 N N . GLN A 1 190 ? -13.845 18.881 7.393 1.00 55.78 190 GLN A N 1
ATOM 1458 C CA . GLN A 1 190 ? -13.929 18.811 5.928 1.00 55.78 190 GLN A CA 1
ATOM 1459 C C . GLN A 1 190 ? -15.299 19.265 5.421 1.00 55.78 190 GLN A C 1
ATOM 1461 O O . GLN A 1 190 ? -15.317 19.919 4.355 1.00 55.78 190 GLN A O 1
#